Protein AF-A0A953FYJ7-F1 (afdb_monomer_lite)

Structure (mmCIF, N/CA/C/O backbone):
data_AF-A0A953FYJ7-F1
#
_entry.id   AF-A0A953FYJ7-F1
#
loop_
_atom_site.group_PDB
_atom_site.id
_atom_site.type_symbol
_atom_site.label_atom_id
_atom_site.label_alt_id
_atom_site.label_comp_id
_atom_site.label_asym_id
_atom_site.label_entity_id
_atom_site.label_seq_id
_atom_site.pdbx_PDB_ins_code
_atom_site.Cartn_x
_atom_site.Cartn_y
_atom_site.Cartn_z
_atom_site.occupancy
_atom_site.B_iso_or_equiv
_atom_site.auth_seq_id
_atom_site.auth_comp_id
_atom_site.auth_asym_id
_atom_site.auth_atom_id
_atom_site.pdbx_PDB_model_num
ATOM 1 N N . MET A 1 1 ? 50.144 -19.174 -66.977 1.00 32.81 1 MET A N 1
ATOM 2 C CA . MET A 1 1 ? 49.847 -19.878 -65.708 1.00 32.81 1 MET A CA 1
ATOM 3 C C . MET A 1 1 ? 50.050 -18.974 -64.484 1.00 32.81 1 MET A C 1
ATOM 5 O O . MET A 1 1 ? 49.220 -19.002 -63.592 1.00 32.81 1 MET A O 1
ATOM 9 N N . THR A 1 2 ? 51.050 -18.083 -64.478 1.00 30.31 2 THR A N 1
ATOM 10 C CA . THR A 1 2 ? 51.306 -17.076 -63.422 1.00 30.31 2 THR A CA 1
ATOM 11 C C . THR A 1 2 ? 50.213 -16.006 -63.265 1.00 30.31 2 THR A C 1
ATOM 13 O O . THR A 1 2 ? 49.901 -15.639 -62.146 1.00 30.31 2 THR A O 1
ATOM 16 N N . VAL A 1 3 ? 49.565 -15.557 -64.348 1.00 34.28 3 VAL A N 1
ATOM 17 C CA . VAL A 1 3 ? 48.512 -14.510 -64.307 1.00 34.28 3 VAL A CA 1
ATOM 18 C C . VAL A 1 3 ? 47.207 -14.986 -63.645 1.00 34.28 3 VAL A C 1
ATOM 20 O O . VAL A 1 3 ? 46.514 -14.201 -63.007 1.00 34.28 3 VAL A O 1
ATOM 23 N N . ILE A 1 4 ? 46.888 -16.280 -63.750 1.00 32.00 4 ILE A N 1
ATOM 24 C CA . ILE A 1 4 ? 45.675 -16.865 -63.154 1.00 32.00 4 ILE A CA 1
ATOM 25 C C . ILE A 1 4 ? 45.869 -17.056 -61.642 1.00 32.00 4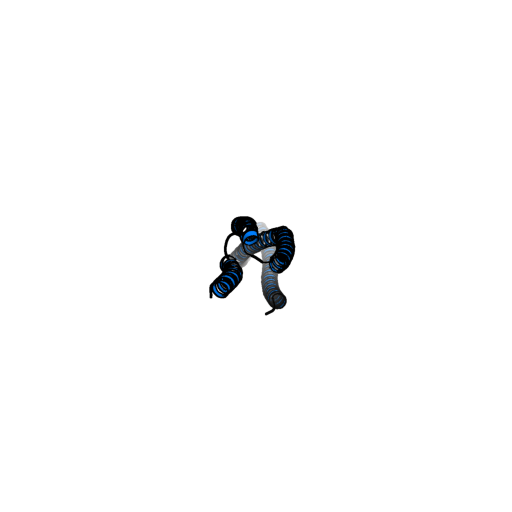 ILE A C 1
ATOM 27 O O . ILE A 1 4 ? 44.957 -16.782 -60.871 1.00 32.00 4 ILE A O 1
ATOM 31 N N . ILE A 1 5 ? 47.078 -17.425 -61.205 1.00 32.00 5 ILE A N 1
ATOM 32 C CA . ILE A 1 5 ? 47.410 -17.597 -59.783 1.00 32.00 5 ILE A CA 1
ATOM 33 C C . ILE A 1 5 ? 47.337 -16.250 -59.039 1.00 32.00 5 ILE A C 1
ATOM 35 O O . ILE A 1 5 ? 46.771 -16.190 -57.952 1.00 32.00 5 ILE A O 1
ATOM 39 N N . THR A 1 6 ? 47.795 -15.143 -59.636 1.00 33.59 6 THR A N 1
ATOM 40 C CA . THR A 1 6 ? 47.718 -13.808 -59.006 1.00 33.59 6 THR A CA 1
ATOM 41 C C . THR A 1 6 ? 46.291 -13.253 -58.939 1.00 33.59 6 THR A C 1
ATOM 43 O O . THR A 1 6 ? 45.936 -12.587 -57.970 1.00 33.59 6 THR A O 1
ATOM 46 N N . PHE A 1 7 ? 45.452 -13.547 -59.939 1.00 35.47 7 PHE A N 1
ATOM 47 C CA . PHE A 1 7 ? 44.049 -13.114 -59.964 1.00 35.47 7 PHE A CA 1
ATOM 48 C C . PHE A 1 7 ? 43.194 -13.892 -58.951 1.00 35.47 7 PHE A C 1
ATOM 50 O O . PHE A 1 7 ? 42.341 -13.316 -58.281 1.00 35.47 7 PHE A O 1
ATOM 57 N N . VAL A 1 8 ? 43.479 -15.187 -58.782 1.00 34.34 8 VAL A N 1
ATOM 58 C CA . VAL A 1 8 ? 42.808 -16.057 -57.806 1.00 34.34 8 VAL A CA 1
ATOM 59 C C . VAL A 1 8 ? 43.236 -15.718 -56.372 1.00 34.34 8 VAL A C 1
ATOM 61 O O . VAL A 1 8 ? 42.379 -15.626 -55.501 1.00 34.34 8 VAL A O 1
ATOM 64 N N . ILE A 1 9 ? 44.516 -15.420 -56.119 1.00 36.50 9 ILE A N 1
ATOM 65 C CA . ILE A 1 9 ? 44.981 -14.983 -54.788 1.00 36.50 9 ILE A CA 1
ATOM 66 C C . ILE A 1 9 ? 44.404 -13.601 -54.420 1.00 36.50 9 ILE A C 1
ATOM 68 O O . ILE A 1 9 ? 43.983 -13.405 -53.284 1.00 36.50 9 ILE A O 1
ATOM 72 N N . GLY A 1 10 ? 44.291 -12.663 -55.370 1.00 34.06 10 GLY A N 1
ATOM 73 C CA . GLY A 1 10 ? 43.701 -11.337 -55.121 1.00 34.06 10 GLY A CA 1
ATOM 74 C C . GLY A 1 10 ? 42.190 -11.352 -54.839 1.00 34.06 10 GLY A C 1
ATOM 75 O O . GLY A 1 10 ? 41.709 -10.595 -53.994 1.00 34.06 10 GLY A O 1
ATOM 76 N N . LEU A 1 11 ? 41.437 -12.242 -55.497 1.00 35.56 11 LEU A N 1
ATOM 77 C CA . LEU A 1 11 ? 39.999 -12.428 -55.250 1.00 35.56 11 LEU A CA 1
ATOM 78 C C . LEU A 1 11 ? 39.713 -13.218 -53.965 1.00 35.56 11 LEU A C 1
ATOM 80 O O . LEU A 1 11 ? 38.759 -12.907 -53.257 1.00 35.56 11 LEU A O 1
ATOM 84 N N . ILE A 1 12 ? 40.548 -14.206 -53.629 1.00 35.78 12 ILE A N 1
ATOM 85 C CA . ILE A 1 12 ? 40.380 -15.003 -52.405 1.00 35.78 12 ILE A CA 1
ATOM 86 C C . ILE A 1 12 ? 40.735 -14.181 -51.159 1.00 35.78 12 ILE A C 1
ATOM 88 O O . ILE A 1 12 ? 40.018 -14.262 -50.167 1.00 35.78 12 ILE A O 1
ATOM 92 N N . VAL A 1 13 ? 41.777 -13.343 -51.204 1.00 39.00 13 VAL A N 1
ATOM 93 C CA . VAL A 1 13 ? 42.165 -12.497 -50.059 1.00 39.00 13 VAL A CA 1
ATOM 94 C C . VAL A 1 13 ? 41.128 -11.399 -49.790 1.00 39.00 13 VAL A C 1
ATOM 96 O O . VAL A 1 13 ? 40.807 -11.138 -48.636 1.00 39.00 13 VAL A O 1
ATOM 99 N N . SER A 1 14 ? 40.530 -10.808 -50.829 1.00 39.81 14 SER A N 1
ATOM 100 C CA . SER A 1 14 ? 39.496 -9.773 -50.665 1.00 39.81 14 SER A CA 1
ATOM 101 C C . SER A 1 14 ? 38.161 -10.336 -50.165 1.00 39.81 14 SER A C 1
ATOM 103 O O . SER A 1 14 ? 37.563 -9.763 -49.259 1.00 39.81 14 SER A O 1
ATOM 105 N N . ALA A 1 15 ? 37.720 -11.491 -50.670 1.00 36.91 15 ALA A N 1
ATOM 106 C CA . ALA A 1 15 ? 36.495 -12.133 -50.191 1.00 36.91 15 ALA A CA 1
ATOM 107 C C . ALA A 1 15 ? 36.645 -12.733 -48.778 1.00 36.91 15 ALA A C 1
ATOM 109 O O . ALA A 1 15 ? 35.713 -12.653 -47.978 1.00 36.91 15 ALA A O 1
ATOM 110 N N . ALA A 1 16 ? 37.815 -13.294 -48.443 1.00 36.97 16 ALA A N 1
ATOM 111 C CA . ALA A 1 16 ? 38.085 -13.852 -47.116 1.00 36.97 16 ALA A CA 1
ATOM 112 C C . ALA A 1 16 ? 38.172 -12.768 -46.031 1.00 36.97 16 ALA A C 1
ATOM 114 O O . ALA A 1 16 ? 37.644 -12.971 -44.942 1.00 36.97 16 ALA A O 1
ATOM 115 N N . LEU A 1 17 ? 38.763 -11.603 -46.323 1.00 42.41 17 LEU A N 1
ATOM 116 C CA . LEU A 1 17 ? 38.829 -10.486 -45.372 1.00 42.41 17 LEU A CA 1
ATOM 117 C C . LEU A 1 17 ? 37.445 -9.883 -45.085 1.00 42.41 17 LEU A C 1
ATOM 119 O O . LEU A 1 17 ? 37.136 -9.590 -43.933 1.00 42.41 17 LEU A O 1
ATOM 123 N N . ILE A 1 18 ? 36.581 -9.783 -46.102 1.00 44.97 18 ILE A N 1
ATOM 124 C CA . ILE A 1 18 ? 35.200 -9.298 -45.943 1.00 44.97 18 ILE A CA 1
ATOM 125 C C . ILE A 1 18 ? 34.358 -10.292 -45.123 1.00 44.97 18 ILE A C 1
ATOM 127 O O . ILE A 1 18 ? 33.610 -9.884 -44.237 1.00 44.97 18 ILE A O 1
ATOM 131 N N . LEU A 1 19 ? 34.509 -11.601 -45.358 1.00 39.78 19 LEU A N 1
ATOM 132 C CA . LEU A 1 19 ? 33.809 -12.638 -44.587 1.00 39.78 19 LEU A CA 1
ATOM 133 C C . LEU A 1 19 ? 34.310 -12.750 -43.140 1.00 39.78 19 LEU A C 1
ATOM 135 O O . LEU A 1 19 ? 33.500 -12.959 -42.240 1.00 39.78 19 LEU A O 1
ATOM 139 N N . ILE A 1 20 ? 35.613 -12.584 -42.894 1.00 43.66 20 ILE A N 1
ATOM 140 C CA . ILE A 1 20 ? 36.183 -12.587 -41.538 1.00 43.66 20 ILE A CA 1
ATOM 141 C C . ILE A 1 20 ? 35.701 -11.360 -40.756 1.00 43.66 20 ILE A C 1
ATOM 143 O O . ILE A 1 20 ? 35.256 -11.521 -39.622 1.00 43.66 20 ILE A O 1
ATOM 147 N N . ALA A 1 21 ? 35.684 -10.172 -41.370 1.00 44.94 21 ALA A N 1
ATOM 148 C CA . ALA A 1 21 ? 35.114 -8.973 -40.754 1.00 44.94 21 ALA A CA 1
ATOM 149 C C . ALA A 1 21 ? 33.634 -9.185 -40.386 1.00 44.94 21 ALA A C 1
ATOM 151 O O . ALA A 1 21 ? 33.233 -8.940 -39.251 1.00 44.94 21 ALA A O 1
ATOM 152 N N . PHE A 1 22 ? 32.840 -9.754 -41.297 1.00 43.47 22 PHE A N 1
ATOM 153 C CA . PHE A 1 22 ? 31.410 -9.983 -41.074 1.00 43.47 22 PHE A CA 1
ATOM 154 C C . PHE A 1 22 ? 31.114 -11.040 -39.989 1.00 43.47 22 PHE A C 1
ATOM 156 O O . PHE A 1 22 ? 30.160 -10.903 -39.221 1.00 43.47 22 PHE A O 1
ATOM 163 N N . VAL A 1 23 ? 31.932 -12.096 -39.888 1.00 44.84 23 VAL A N 1
ATOM 164 C CA . VAL A 1 23 ? 31.782 -13.158 -38.872 1.00 44.84 23 VAL A CA 1
ATOM 165 C C . VAL A 1 23 ? 32.250 -12.698 -37.486 1.00 44.84 23 VAL A C 1
ATOM 167 O O . VAL A 1 23 ? 31.646 -13.087 -36.485 1.00 44.84 23 VAL A O 1
ATOM 170 N N . VAL A 1 24 ? 33.280 -11.850 -37.409 1.00 45.56 24 VAL A N 1
ATOM 171 C CA . VAL A 1 24 ? 33.781 -11.287 -36.143 1.00 45.56 24 VAL A CA 1
ATOM 172 C C . VAL A 1 24 ? 32.799 -10.260 -35.570 1.00 45.56 24 VAL A C 1
ATOM 174 O O . VAL A 1 24 ? 32.465 -10.354 -34.389 1.00 45.56 24 VAL A O 1
ATOM 177 N N . ILE A 1 25 ? 32.221 -9.396 -36.417 1.00 46.31 25 ILE A N 1
ATOM 178 C CA . ILE A 1 25 ? 31.160 -8.443 -36.038 1.00 46.31 25 ILE A CA 1
ATOM 179 C C . ILE A 1 25 ? 29.967 -9.164 -35.391 1.00 46.31 25 ILE A C 1
ATOM 181 O O . ILE A 1 25 ? 29.428 -8.706 -34.389 1.00 46.31 25 ILE A O 1
ATOM 185 N N . LYS A 1 26 ? 29.574 -10.334 -35.911 1.00 40.22 26 LYS A N 1
ATOM 186 C CA . LYS A 1 26 ? 28.409 -11.077 -35.405 1.00 40.22 26 LYS A CA 1
ATOM 187 C C . LYS A 1 26 ? 28.659 -11.806 -34.075 1.00 40.22 26 LYS A C 1
ATOM 189 O O . LYS A 1 26 ? 27.701 -12.118 -33.375 1.00 40.22 26 LYS A O 1
ATOM 194 N N . LYS A 1 27 ? 29.916 -12.120 -33.740 1.00 42.94 27 LYS A N 1
ATOM 195 C CA . LYS A 1 27 ? 30.275 -12.946 -32.570 1.00 42.94 27 LYS A CA 1
ATOM 196 C C . LYS A 1 27 ? 30.613 -12.126 -31.318 1.00 42.94 27 LYS A C 1
ATOM 198 O O . LYS A 1 27 ? 30.571 -12.686 -30.231 1.00 42.94 27 LYS A O 1
ATOM 203 N N . GLN A 1 28 ? 30.944 -10.841 -31.460 1.00 41.38 28 GLN A N 1
ATOM 204 C CA . GLN A 1 28 ? 31.401 -9.997 -30.345 1.00 41.38 28 GLN A CA 1
ATOM 205 C C . GLN A 1 28 ? 30.321 -9.094 -29.735 1.00 41.38 28 GLN A C 1
ATOM 207 O O . GLN A 1 28 ? 30.498 -8.627 -28.630 1.00 41.38 28 GLN A O 1
ATOM 212 N N . LEU A 1 29 ? 29.139 -8.970 -30.343 1.00 43.03 29 LEU A N 1
ATOM 213 C CA . LEU A 1 29 ? 27.992 -8.170 -29.864 1.00 43.03 29 LEU A CA 1
ATOM 214 C C . LEU A 1 29 ? 27.418 -8.519 -28.458 1.00 43.03 29 LEU A C 1
ATOM 216 O O . LEU A 1 29 ? 26.330 -8.057 -28.122 1.00 43.03 29 LEU A O 1
ATOM 220 N N . SER A 1 30 ? 28.102 -9.324 -27.636 1.00 43.62 30 SER A N 1
ATOM 221 C CA . SER A 1 30 ? 27.650 -9.801 -26.321 1.00 43.62 30 SER A CA 1
ATOM 222 C C . SER A 1 30 ? 28.474 -9.333 -25.106 1.00 43.62 30 SER A C 1
ATOM 224 O O . SER A 1 30 ? 28.153 -9.762 -24.000 1.00 43.62 30 SER A O 1
ATOM 226 N N . SER A 1 31 ? 29.498 -8.478 -25.234 1.00 40.59 31 SER A N 1
ATOM 227 C CA . SER A 1 31 ? 30.183 -7.895 -24.062 1.00 40.59 31 SER A CA 1
ATOM 228 C C . SER A 1 31 ? 30.579 -6.424 -24.246 1.00 40.59 31 SER A C 1
ATOM 230 O O . SER A 1 31 ? 30.809 -5.968 -25.351 1.00 40.59 31 SER A O 1
ATOM 232 N N . SER A 1 32 ? 30.571 -5.666 -23.138 1.00 46.28 32 SER A N 1
ATOM 233 C CA . SER A 1 32 ? 30.994 -4.256 -22.966 1.00 46.28 32 SER A CA 1
ATOM 234 C C . SER A 1 32 ? 31.258 -3.440 -24.250 1.00 46.28 32 SER A C 1
ATOM 236 O O . SER A 1 32 ? 32.360 -3.425 -24.804 1.00 46.28 32 SER A O 1
ATOM 238 N N . VAL A 1 33 ? 30.236 -2.686 -24.667 1.00 52.47 33 VAL A N 1
ATOM 239 C CA . VAL A 1 33 ? 30.160 -1.972 -25.955 1.00 52.47 33 VAL A CA 1
ATOM 240 C C . VAL A 1 33 ? 31.267 -0.920 -26.155 1.00 52.47 33 VAL A C 1
ATOM 242 O O . VAL A 1 33 ? 31.654 -0.650 -27.290 1.00 52.47 33 VAL A O 1
ATOM 245 N N . GLY A 1 34 ? 31.823 -0.341 -25.085 1.00 49.03 34 GLY A N 1
ATOM 246 C CA . GLY A 1 34 ? 32.833 0.724 -25.184 1.00 49.03 34 GLY A CA 1
ATOM 247 C C . GLY A 1 34 ? 34.222 0.237 -25.619 1.00 49.03 34 GLY A C 1
ATOM 248 O O . GLY A 1 34 ? 34.807 0.773 -26.561 1.00 49.03 34 GLY A O 1
ATOM 249 N N . ALA A 1 35 ? 34.739 -0.813 -24.973 1.00 52.75 35 ALA A N 1
ATOM 250 C CA . ALA A 1 35 ? 36.094 -1.316 -25.223 1.00 52.75 35 ALA A CA 1
ATOM 251 C C . ALA A 1 35 ? 36.202 -2.077 -26.555 1.00 52.75 35 ALA A C 1
ATOM 253 O O . ALA A 1 35 ? 37.202 -1.978 -27.268 1.00 52.75 35 ALA A O 1
ATOM 254 N N . GLU A 1 36 ? 35.155 -2.814 -26.924 1.00 52.25 36 GLU A N 1
ATOM 255 C CA . GLU A 1 36 ? 35.120 -3.558 -28.184 1.00 52.25 36 GLU A CA 1
ATOM 256 C C . GLU A 1 36 ? 35.015 -2.624 -29.397 1.00 52.25 36 GLU A C 1
ATOM 258 O O . GLU A 1 36 ? 35.624 -2.875 -30.437 1.00 52.25 36 GLU A O 1
ATOM 263 N N . ARG A 1 37 ? 34.335 -1.483 -29.248 1.00 53.78 37 ARG A N 1
ATOM 264 C CA . ARG A 1 37 ? 34.206 -0.460 -30.290 1.00 5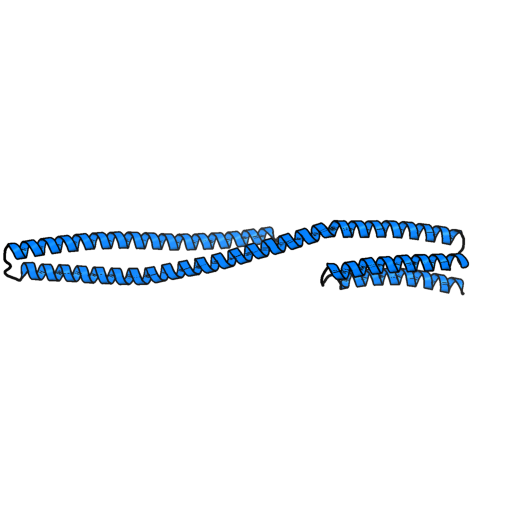3.78 37 ARG A CA 1
ATOM 265 C C . ARG A 1 37 ? 35.511 0.278 -30.576 1.00 53.78 37 ARG A C 1
ATOM 267 O O . ARG A 1 37 ? 35.835 0.478 -31.746 1.00 53.78 37 ARG A O 1
ATOM 274 N N . GLU A 1 38 ? 36.264 0.683 -29.551 1.00 56.22 38 GLU A N 1
ATOM 275 C CA . GLU A 1 38 ? 37.600 1.267 -29.758 1.00 56.22 38 GLU A CA 1
ATOM 276 C C . GLU A 1 38 ? 38.531 0.270 -30.460 1.00 56.22 38 GLU A C 1
ATOM 278 O O . GLU A 1 38 ? 39.275 0.649 -31.370 1.00 56.22 38 GLU A O 1
ATOM 283 N N . GLY A 1 39 ? 38.410 -1.018 -30.120 1.00 59.06 39 GLY A N 1
ATOM 284 C CA . GLY A 1 39 ? 39.071 -2.113 -30.828 1.00 59.06 39 GLY A CA 1
ATOM 285 C C . GLY A 1 39 ? 38.688 -2.185 -32.311 1.00 59.06 39 GLY A C 1
ATOM 286 O O . GLY A 1 39 ? 39.572 -2.246 -33.165 1.00 59.06 39 GLY A O 1
ATOM 287 N N . ILE A 1 40 ? 37.395 -2.109 -32.635 1.00 58.28 40 ILE A N 1
ATOM 288 C CA . ILE A 1 40 ? 36.887 -2.139 -34.019 1.00 58.28 40 ILE A CA 1
ATOM 289 C C . ILE A 1 40 ? 37.345 -0.906 -34.814 1.00 58.28 40 ILE A C 1
ATOM 291 O O . ILE A 1 40 ? 37.825 -1.044 -35.938 1.00 58.28 40 ILE A O 1
ATOM 295 N N . ILE A 1 41 ? 37.265 0.300 -34.242 1.00 59.09 41 ILE A N 1
ATOM 296 C CA . ILE A 1 41 ? 37.727 1.537 -34.900 1.00 59.09 41 ILE A CA 1
ATOM 297 C C . ILE A 1 41 ? 39.241 1.482 -35.160 1.00 59.09 41 ILE A C 1
ATOM 299 O O . ILE A 1 41 ? 39.701 1.885 -36.232 1.00 59.09 41 ILE A O 1
ATOM 303 N N . SER A 1 42 ? 40.013 0.942 -34.213 1.00 65.12 42 SER A N 1
ATOM 304 C CA . SER A 1 42 ? 41.456 0.735 -34.365 1.00 65.12 42 SER A CA 1
ATOM 305 C C . SER A 1 42 ? 41.784 -0.273 -35.476 1.00 65.12 42 SER A C 1
ATOM 307 O O . SER A 1 42 ? 42.620 0.008 -36.337 1.00 65.12 42 SER A O 1
ATOM 309 N N . GLN A 1 43 ? 41.077 -1.407 -35.523 1.00 63.25 43 GLN A N 1
ATOM 310 C CA . GLN A 1 43 ? 41.245 -2.434 -36.561 1.00 63.25 43 GLN A CA 1
ATOM 311 C C . GLN A 1 43 ? 40.867 -1.927 -37.956 1.00 63.25 43 GLN A C 1
ATOM 313 O O . GLN A 1 43 ? 41.551 -2.234 -38.934 1.00 63.25 43 GLN A O 1
ATOM 318 N N . ILE A 1 44 ? 39.823 -1.101 -38.059 1.00 57.59 44 ILE A N 1
ATOM 319 C CA . ILE A 1 44 ? 39.462 -0.416 -39.304 1.00 57.59 44 ILE A CA 1
ATOM 320 C C . ILE A 1 44 ? 40.613 0.490 -39.773 1.00 57.59 44 ILE A C 1
ATOM 322 O O . ILE A 1 44 ? 40.999 0.435 -40.939 1.00 57.59 44 ILE A O 1
ATOM 326 N N . GLY A 1 45 ? 41.211 1.271 -38.866 1.00 64.06 45 GLY A N 1
ATOM 327 C CA . GLY A 1 45 ? 42.363 2.121 -39.187 1.00 64.06 45 GLY A CA 1
ATOM 328 C C . GLY A 1 45 ? 43.593 1.334 -39.657 1.00 64.06 45 GLY A C 1
ATOM 329 O O . GLY A 1 45 ? 44.254 1.735 -40.614 1.00 64.06 45 GLY A O 1
ATOM 330 N N . GLN A 1 46 ? 43.871 0.183 -39.038 1.00 67.62 46 GLN A N 1
ATOM 331 C CA . GLN A 1 46 ? 44.954 -0.714 -39.461 1.00 67.62 46 GLN A CA 1
ATOM 332 C C . GLN A 1 46 ? 44.688 -1.314 -40.849 1.00 67.62 46 GLN A C 1
ATOM 334 O O . GLN A 1 46 ? 45.579 -1.335 -41.699 1.00 67.62 46 GLN A O 1
ATOM 339 N N . THR A 1 47 ? 43.447 -1.725 -41.114 1.00 64.56 47 THR A N 1
ATOM 340 C CA . THR A 1 47 ? 43.034 -2.290 -42.408 1.00 64.56 47 THR A CA 1
ATOM 341 C C . THR A 1 47 ? 43.132 -1.251 -43.534 1.00 64.56 47 THR A C 1
ATOM 343 O O . THR A 1 47 ? 43.587 -1.570 -44.634 1.00 64.56 47 THR A O 1
ATOM 346 N N . ASP A 1 48 ? 42.787 0.013 -43.262 1.00 59.16 48 ASP A N 1
ATOM 347 C CA . ASP A 1 48 ? 42.969 1.135 -44.196 1.00 59.16 48 ASP A CA 1
ATOM 348 C C . ASP A 1 48 ? 44.447 1.356 -44.566 1.00 59.16 48 ASP A C 1
ATOM 350 O O . ASP A 1 48 ? 44.781 1.639 -45.726 1.00 59.16 48 ASP A O 1
ATOM 354 N N . GLU A 1 49 ? 45.348 1.219 -43.591 1.00 66.88 49 GLU A N 1
ATOM 355 C CA . GLU A 1 49 ? 46.789 1.374 -43.789 1.00 66.88 49 GLU A CA 1
ATOM 356 C C . GLU A 1 49 ? 47.383 0.208 -44.597 1.00 66.88 49 GLU A C 1
ATOM 358 O O . GLU A 1 49 ? 48.198 0.413 -45.505 1.00 66.88 49 GLU A O 1
ATOM 363 N N . GLU A 1 50 ? 46.943 -1.019 -44.319 1.00 65.88 50 GLU A N 1
ATOM 364 C CA . GLU A 1 50 ? 47.341 -2.218 -45.061 1.00 65.88 50 GLU A CA 1
ATOM 365 C C . GLU A 1 50 ? 46.837 -2.197 -46.509 1.00 65.88 50 GLU A C 1
ATOM 367 O O . GLU A 1 50 ? 47.608 -2.479 -47.434 1.00 65.88 50 GLU A O 1
ATOM 372 N N . LEU A 1 51 ? 45.592 -1.767 -46.738 1.00 61.16 51 LEU A N 1
ATOM 373 C CA . LEU A 1 51 ? 45.038 -1.559 -48.079 1.00 61.16 51 LEU A CA 1
ATOM 374 C C . LEU A 1 51 ? 45.830 -0.502 -48.859 1.00 61.16 51 LEU A C 1
ATOM 376 O O . LEU A 1 51 ? 46.143 -0.702 -50.037 1.00 61.16 51 LEU A O 1
ATOM 380 N N . ALA A 1 52 ? 46.219 0.602 -48.212 1.00 65.19 52 ALA A N 1
ATOM 381 C CA . ALA A 1 52 ? 47.048 1.632 -48.836 1.00 65.19 52 ALA A CA 1
ATOM 382 C C . ALA A 1 52 ? 48.439 1.099 -49.235 1.00 65.19 52 ALA A C 1
ATOM 384 O O . ALA A 1 52 ? 48.918 1.384 -50.340 1.00 65.19 52 ALA A O 1
ATOM 385 N N . LYS A 1 53 ? 49.069 0.281 -48.379 1.00 68.44 53 LYS A N 1
ATOM 386 C CA . LYS A 1 53 ? 50.362 -0.373 -48.655 1.00 68.44 53 LYS A CA 1
ATOM 387 C C . LYS A 1 53 ? 50.256 -1.398 -49.789 1.00 68.44 53 LYS A C 1
ATOM 389 O O . LYS A 1 53 ? 51.092 -1.390 -50.697 1.00 68.44 53 LYS A O 1
ATOM 394 N N . ALA A 1 54 ? 49.214 -2.230 -49.795 1.00 62.00 54 ALA A N 1
ATOM 395 C CA . ALA A 1 54 ? 48.964 -3.213 -50.849 1.00 62.00 54 ALA A CA 1
ATOM 396 C C . ALA A 1 54 ? 48.730 -2.544 -52.216 1.00 62.00 54 ALA A C 1
ATOM 398 O O . ALA A 1 54 ? 49.290 -2.967 -53.234 1.00 62.00 54 ALA A O 1
ATOM 399 N N . LEU A 1 55 ? 47.980 -1.437 -52.245 1.00 60.34 55 LEU A N 1
ATOM 400 C CA . LEU A 1 55 ? 47.724 -0.684 -53.471 1.00 60.34 55 LEU A CA 1
ATOM 401 C C . LEU A 1 55 ? 48.997 -0.001 -53.992 1.00 60.34 55 LEU A C 1
ATOM 403 O O . LEU A 1 55 ? 49.260 -0.040 -55.198 1.00 60.34 55 LEU A O 1
ATOM 407 N N . ALA A 1 56 ? 49.840 0.533 -53.100 1.00 65.25 56 ALA A N 1
ATOM 408 C CA . ALA A 1 56 ? 51.158 1.064 -53.449 1.00 65.25 56 ALA A CA 1
ATOM 409 C C . ALA A 1 56 ? 52.099 -0.010 -54.032 1.00 65.25 56 ALA A C 1
ATOM 411 O O . ALA A 1 56 ? 52.808 0.266 -55.002 1.00 65.25 56 ALA A O 1
ATOM 412 N N . GLY A 1 57 ? 52.064 -1.239 -53.505 1.00 61.31 57 GLY A N 1
ATOM 413 C CA . GLY A 1 57 ? 52.803 -2.387 -54.044 1.00 61.31 57 GLY A CA 1
ATOM 414 C C . GLY A 1 57 ? 52.297 -2.852 -55.416 1.00 61.31 57 GLY A C 1
ATOM 415 O O . GLY A 1 57 ? 53.098 -3.176 -56.296 1.00 61.31 57 GLY A O 1
ATOM 416 N N . SER A 1 58 ? 50.978 -2.806 -55.646 1.00 56.44 58 SER A N 1
ATOM 417 C CA . SER A 1 58 ? 50.353 -3.228 -56.912 1.00 56.44 58 SER A CA 1
ATOM 418 C C . SER A 1 58 ? 50.693 -2.324 -58.109 1.00 56.44 58 SER A C 1
ATOM 420 O O . SER A 1 58 ? 50.709 -2.794 -59.250 1.00 56.44 58 SER A O 1
ATOM 422 N N . LYS A 1 59 ? 51.056 -1.051 -57.863 1.00 56.47 59 LYS A N 1
ATOM 423 C CA . LYS A 1 59 ? 51.474 -0.084 -58.901 1.00 56.47 59 LYS A CA 1
ATOM 424 C C . LYS A 1 59 ? 52.663 -0.562 -59.743 1.00 56.47 59 LYS A C 1
ATOM 426 O O . LYS A 1 59 ? 52.862 -0.048 -60.839 1.00 56.47 59 LYS A O 1
ATOM 431 N N . ARG A 1 60 ? 53.446 -1.530 -59.251 1.00 59.62 60 ARG A N 1
ATOM 432 C CA . ARG A 1 60 ? 54.607 -2.105 -59.951 1.00 59.62 60 ARG A CA 1
ATOM 433 C C . ARG A 1 60 ? 54.260 -3.269 -60.891 1.00 59.62 60 ARG A C 1
ATOM 435 O O . ARG A 1 60 ? 55.099 -3.625 -61.709 1.00 59.62 60 ARG A O 1
ATOM 442 N N . PHE A 1 61 ? 53.056 -3.846 -60.792 1.00 55.09 61 PHE A N 1
ATOM 443 C CA . PHE A 1 61 ? 52.701 -5.101 -61.477 1.00 55.09 61 PHE A CA 1
ATOM 444 C C . PHE A 1 61 ? 51.342 -5.091 -62.209 1.00 55.09 61 PHE A C 1
ATOM 446 O O . PHE A 1 61 ? 51.065 -6.023 -62.961 1.00 55.09 61 PHE A O 1
ATOM 453 N N . ALA A 1 62 ? 50.495 -4.069 -62.028 1.00 57.69 62 ALA A N 1
ATOM 454 C CA . ALA A 1 62 ? 49.160 -3.981 -62.635 1.00 57.69 62 ALA A CA 1
ATOM 455 C C . ALA A 1 62 ? 49.093 -3.011 -63.835 1.00 57.69 62 ALA A C 1
ATOM 457 O O . ALA A 1 62 ? 49.807 -2.009 -63.890 1.00 57.69 62 ALA A O 1
ATOM 458 N N . SER A 1 63 ? 48.207 -3.285 -64.804 1.00 63.69 63 SER A N 1
ATOM 459 C CA . SER A 1 63 ? 47.995 -2.398 -65.961 1.00 63.69 63 SER A CA 1
ATOM 460 C C . SER A 1 63 ? 47.320 -1.076 -65.553 1.00 63.69 63 SER A C 1
ATOM 462 O O . SER A 1 63 ? 46.534 -1.037 -64.606 1.00 63.69 63 SER A O 1
ATOM 464 N N . LYS A 1 64 ? 47.574 0.020 -66.288 1.00 65.81 64 LYS A N 1
ATOM 465 C CA . LYS A 1 64 ? 47.006 1.362 -66.007 1.00 65.81 64 LYS A CA 1
ATOM 466 C C . LYS A 1 64 ? 45.477 1.360 -65.832 1.00 65.81 64 LYS A C 1
ATOM 468 O O . LYS A 1 64 ? 44.968 2.072 -64.974 1.00 65.81 64 LYS A O 1
ATOM 473 N N . GLY A 1 65 ? 44.756 0.561 -66.623 1.00 68.00 65 GLY A N 1
ATOM 474 C CA . GLY A 1 65 ? 43.297 0.435 -66.525 1.00 68.00 65 GLY A CA 1
ATOM 475 C C . GLY A 1 65 ? 42.846 -0.245 -65.230 1.00 68.00 65 GLY A C 1
ATOM 476 O O . GLY A 1 65 ? 41.973 0.271 -64.543 1.00 68.00 65 GLY A O 1
ATOM 477 N N . GLN A 1 66 ? 43.505 -1.342 -64.845 1.00 65.06 66 GLN A N 1
ATOM 478 C CA . GLN A 1 66 ? 43.230 -2.042 -63.585 1.00 65.06 66 GLN A CA 1
ATOM 479 C C . GLN A 1 66 ? 43.562 -1.172 -62.373 1.00 65.06 66 GLN A C 1
ATOM 481 O O . GLN A 1 66 ? 42.792 -1.149 -61.419 1.00 65.06 66 GLN A O 1
ATOM 486 N N . LEU A 1 67 ? 44.662 -0.411 -62.428 1.00 65.69 67 LEU A N 1
ATOM 487 C CA . LEU A 1 67 ? 45.017 0.544 -61.377 1.00 65.69 67 LEU A CA 1
ATOM 488 C C . LEU A 1 67 ? 43.966 1.646 -61.225 1.00 65.69 67 LEU A C 1
ATOM 490 O O . LEU A 1 67 ? 43.628 1.988 -60.099 1.00 65.69 67 LEU A O 1
ATOM 494 N N . ASN A 1 68 ? 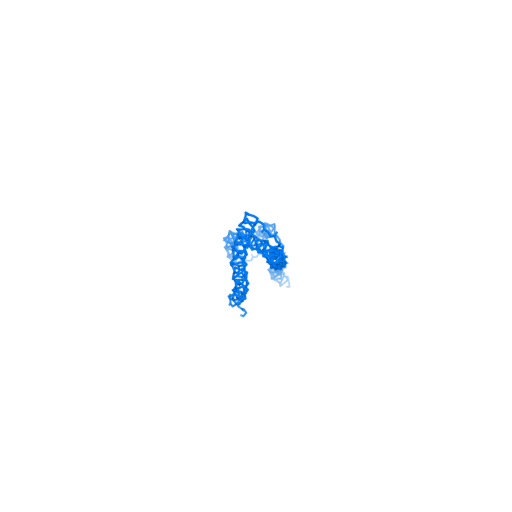43.409 2.165 -62.323 1.00 71.19 68 ASN A N 1
ATOM 495 C CA . ASN A 1 68 ? 42.341 3.164 -62.253 1.00 71.19 68 ASN A CA 1
ATOM 496 C C . ASN A 1 68 ? 41.048 2.590 -61.651 1.00 71.19 68 ASN A C 1
ATOM 498 O O . ASN A 1 68 ? 40.432 3.247 -60.814 1.00 71.19 68 ASN A O 1
ATOM 502 N N . THR A 1 69 ? 40.661 1.362 -62.013 1.00 73.19 69 THR A N 1
ATOM 503 C CA . THR A 1 69 ? 39.492 0.682 -61.425 1.00 73.19 69 THR A CA 1
ATOM 504 C C . THR A 1 69 ? 39.689 0.391 -59.936 1.00 73.19 69 THR A C 1
ATOM 506 O O . THR A 1 69 ? 38.813 0.715 -59.138 1.00 73.19 69 THR A O 1
ATOM 509 N N . LEU A 1 70 ? 40.850 -0.147 -59.548 1.00 68.31 70 LEU A N 1
ATOM 510 C CA . LEU A 1 70 ? 41.209 -0.407 -58.148 1.00 68.31 70 LEU A CA 1
ATOM 511 C C . LEU A 1 70 ? 41.214 0.876 -57.315 1.00 68.31 70 LEU A C 1
ATOM 513 O O . LEU A 1 70 ? 40.723 0.881 -56.192 1.00 68.31 70 LEU A O 1
ATOM 517 N N . ASN A 1 71 ? 41.736 1.974 -57.863 1.00 71.88 71 ASN A N 1
ATOM 518 C CA . ASN A 1 71 ? 41.766 3.251 -57.159 1.00 71.88 71 ASN A CA 1
ATOM 519 C C . ASN A 1 71 ? 40.351 3.830 -56.988 1.00 71.88 71 ASN A C 1
ATOM 521 O O . ASN A 1 71 ? 40.032 4.330 -55.917 1.00 71.88 71 ASN A O 1
ATOM 525 N N . GLY A 1 72 ? 39.482 3.697 -57.997 1.00 74.69 72 GLY A N 1
ATOM 526 C CA . GLY A 1 72 ? 38.073 4.089 -57.891 1.00 74.69 72 GLY A CA 1
ATOM 527 C C . GLY A 1 72 ? 37.300 3.268 -56.854 1.00 74.69 72 GLY A C 1
ATOM 528 O O . GLY A 1 72 ? 36.567 3.835 -56.047 1.00 74.69 72 GLY A O 1
ATOM 529 N N . GLN A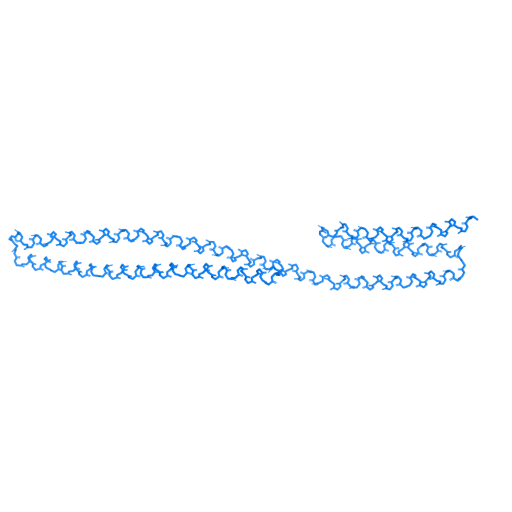 1 73 ? 37.513 1.949 -56.823 1.00 72.25 73 GLN A N 1
ATOM 530 C CA . GLN A 1 73 ? 36.924 1.063 -55.814 1.00 72.25 73 GLN A CA 1
ATOM 531 C C . GLN A 1 73 ? 37.439 1.378 -54.405 1.00 72.25 73 GLN A C 1
ATOM 533 O O . GLN A 1 73 ? 36.642 1.427 -53.476 1.00 72.25 73 GLN A O 1
ATOM 538 N N . LEU A 1 74 ? 38.738 1.657 -54.245 1.00 70.56 74 LEU A N 1
ATOM 539 C CA . LEU A 1 74 ? 39.313 2.074 -52.963 1.00 70.56 74 LEU A CA 1
ATOM 540 C C . LEU A 1 74 ? 38.698 3.394 -52.477 1.00 70.56 74 LEU A C 1
ATOM 542 O O . LEU A 1 74 ? 38.387 3.529 -51.298 1.00 70.56 74 LEU A O 1
ATOM 546 N N . THR A 1 75 ? 38.514 4.373 -53.365 1.00 74.81 75 THR A N 1
ATOM 547 C CA . THR A 1 75 ? 37.884 5.649 -53.003 1.00 74.81 75 THR A CA 1
ATOM 548 C C . THR A 1 75 ? 36.425 5.466 -52.586 1.00 74.81 75 THR A C 1
ATOM 550 O O . THR A 1 75 ? 36.017 6.056 -51.590 1.00 74.81 75 THR A O 1
ATOM 553 N N . ALA A 1 76 ? 35.659 4.632 -53.297 1.00 72.12 76 ALA A N 1
ATOM 554 C CA . ALA A 1 76 ? 34.278 4.321 -52.930 1.00 72.12 76 ALA A CA 1
ATOM 555 C C . ALA A 1 76 ? 34.197 3.607 -51.571 1.00 72.12 76 ALA A C 1
ATOM 557 O O . ALA A 1 76 ? 33.454 4.040 -50.697 1.00 72.12 76 ALA A O 1
ATOM 558 N N . LEU A 1 77 ? 35.040 2.591 -51.355 1.00 68.31 77 LEU A N 1
ATOM 559 C CA . LEU A 1 77 ? 35.081 1.842 -50.099 1.00 68.31 77 LEU A CA 1
ATOM 560 C C . LEU A 1 77 ? 35.445 2.741 -48.908 1.00 68.31 77 LEU A C 1
ATOM 562 O O . LEU A 1 77 ? 34.848 2.625 -47.846 1.00 68.31 77 LEU A O 1
ATOM 566 N N . LYS A 1 78 ? 36.387 3.677 -49.092 1.00 70.31 78 LYS A N 1
ATOM 567 C CA . LYS A 1 78 ? 36.736 4.667 -48.062 1.00 70.31 78 LYS A CA 1
ATOM 568 C C . LYS A 1 78 ? 35.582 5.610 -47.738 1.00 70.31 78 LYS A C 1
ATOM 570 O O . LYS A 1 78 ? 35.403 5.963 -46.580 1.00 70.31 78 LYS A O 1
ATOM 575 N N . ALA A 1 79 ? 34.808 6.019 -48.741 1.00 73.44 79 ALA A N 1
ATOM 576 C CA . ALA A 1 79 ? 33.643 6.868 -48.520 1.00 73.44 79 ALA A CA 1
ATOM 577 C C . ALA A 1 79 ? 32.538 6.127 -47.746 1.00 73.44 79 ALA A C 1
ATOM 579 O O . ALA A 1 79 ? 31.965 6.692 -46.816 1.00 73.44 79 ALA A O 1
ATOM 580 N N . ASP A 1 80 ? 32.282 4.861 -48.084 1.00 68.69 80 ASP A N 1
ATOM 581 C CA . ASP A 1 80 ? 31.311 4.025 -47.369 1.00 68.69 80 ASP A CA 1
ATOM 582 C C . ASP A 1 80 ? 31.757 3.747 -45.925 1.00 68.69 80 ASP A C 1
ATOM 584 O O . ASP A 1 80 ? 30.952 3.848 -45.000 1.00 68.69 80 ASP A O 1
ATOM 588 N N . LEU A 1 81 ? 33.050 3.490 -45.717 1.00 68.69 81 LEU A N 1
ATOM 589 C CA . LEU A 1 81 ? 33.645 3.269 -44.400 1.00 68.69 81 LEU A CA 1
ATOM 590 C C . LEU A 1 81 ? 33.549 4.508 -43.497 1.00 68.69 81 LEU A C 1
ATOM 592 O O . LEU A 1 81 ? 33.192 4.396 -42.326 1.00 68.69 81 LEU A O 1
ATOM 596 N N . GLU A 1 82 ? 33.841 5.700 -44.022 1.00 72.62 82 GLU A N 1
ATOM 597 C CA . GLU A 1 82 ? 33.677 6.942 -43.256 1.00 72.62 82 GLU A CA 1
ATOM 598 C C . GLU A 1 82 ? 32.204 7.210 -42.924 1.00 72.62 82 GLU A C 1
ATOM 600 O O . GLU A 1 82 ? 31.884 7.558 -41.788 1.00 72.62 82 GLU A O 1
ATOM 605 N N . LYS A 1 83 ? 31.287 6.943 -43.860 1.00 75.50 83 LYS A N 1
ATOM 606 C CA . LYS A 1 83 ? 29.844 7.043 -43.610 1.00 75.50 83 LYS A CA 1
ATOM 607 C C . LYS A 1 83 ? 29.378 6.082 -42.510 1.00 75.50 83 LYS A C 1
ATOM 609 O O . LYS A 1 83 ? 28.540 6.449 -41.685 1.00 75.50 83 LYS A O 1
ATOM 614 N N . GLU A 1 84 ? 29.908 4.863 -42.475 1.00 68.94 84 GLU A N 1
ATOM 615 C CA . GLU A 1 84 ? 29.591 3.879 -41.438 1.00 68.94 84 GLU A CA 1
ATOM 616 C C . GLU A 1 84 ? 30.180 4.284 -40.076 1.00 68.94 84 GLU A C 1
ATOM 618 O O . GLU A 1 84 ? 29.473 4.222 -39.069 1.00 68.94 84 GLU A O 1
ATOM 623 N N . LYS A 1 85 ? 31.413 4.816 -40.035 1.00 70.50 85 LYS A N 1
ATOM 624 C CA . LYS A 1 85 ? 32.006 5.406 -38.817 1.00 70.50 85 LYS A CA 1
ATOM 625 C C . LYS A 1 85 ? 31.169 6.564 -38.275 1.00 70.50 85 LYS A C 1
ATOM 627 O O . LYS A 1 85 ? 30.950 6.645 -37.066 1.00 70.50 85 LYS A O 1
ATOM 632 N N . GLU A 1 86 ? 30.701 7.460 -39.140 1.00 74.56 86 GLU A N 1
ATOM 633 C CA . GLU A 1 86 ? 29.821 8.569 -38.755 1.00 74.56 86 GLU A CA 1
ATOM 634 C C . GLU A 1 86 ? 28.465 8.069 -38.246 1.00 74.56 86 GLU A C 1
ATOM 636 O O . GLU A 1 86 ? 27.989 8.533 -37.209 1.00 74.56 86 GLU A O 1
ATOM 641 N N . GLY A 1 87 ? 27.874 7.070 -38.909 1.00 73.19 87 GLY A N 1
ATOM 642 C CA . GLY A 1 87 ? 26.646 6.419 -38.451 1.00 73.19 87 GLY A CA 1
ATOM 643 C C . GLY A 1 87 ? 26.801 5.776 -37.070 1.00 73.19 87 GLY A C 1
ATOM 644 O O . GLY A 1 87 ? 25.942 5.940 -36.205 1.00 73.19 87 GLY A O 1
ATOM 645 N N . LEU A 1 88 ? 27.931 5.114 -36.827 1.00 71.06 88 LEU A N 1
ATOM 646 C CA . LEU A 1 88 ? 28.244 4.463 -35.557 1.00 71.06 88 LEU A CA 1
ATOM 647 C C . LEU A 1 88 ? 28.507 5.490 -34.440 1.00 71.06 88 LEU A C 1
ATOM 649 O O . LEU A 1 88 ? 28.084 5.287 -33.304 1.00 71.06 88 LEU A O 1
ATOM 653 N N . LYS A 1 89 ? 29.123 6.637 -34.755 1.00 74.94 89 LYS A N 1
ATOM 654 C CA . LYS A 1 89 ? 29.216 7.789 -33.837 1.00 74.94 89 LYS A CA 1
ATOM 655 C C . LYS A 1 89 ? 27.854 8.412 -33.527 1.00 74.94 89 LYS A C 1
ATOM 657 O O . LYS A 1 89 ? 27.627 8.830 -32.401 1.00 74.94 89 LYS A O 1
ATOM 662 N N . ALA A 1 90 ? 26.937 8.466 -34.491 1.00 76.50 90 ALA A N 1
ATOM 663 C CA . ALA A 1 90 ? 25.604 9.032 -34.281 1.00 76.50 90 ALA A CA 1
ATOM 664 C C . ALA A 1 90 ? 24.669 8.120 -33.460 1.00 76.50 90 ALA A C 1
ATOM 666 O O . ALA A 1 90 ? 23.710 8.604 -32.853 1.00 76.50 90 ALA A O 1
ATOM 667 N N . LEU A 1 91 ? 24.922 6.808 -33.449 1.00 73.75 91 LEU A N 1
ATOM 668 C CA . LEU A 1 91 ? 24.167 5.833 -32.656 1.00 73.75 91 LEU A CA 1
ATOM 669 C C . LEU A 1 91 ? 24.619 5.765 -31.192 1.00 73.75 91 LEU A C 1
ATOM 671 O O . LEU A 1 91 ? 23.798 5.460 -30.334 1.00 73.75 91 LEU A O 1
ATOM 675 N N . GLU A 1 92 ? 25.874 6.100 -30.901 1.00 69.12 92 GLU A N 1
ATOM 676 C CA . GLU A 1 92 ? 26.453 6.112 -29.550 1.00 69.12 92 GLU A CA 1
ATOM 677 C C . GLU A 1 92 ? 25.643 6.935 -28.530 1.00 69.12 92 GLU A C 1
ATOM 679 O O . GLU A 1 92 ? 25.152 6.342 -27.572 1.00 69.12 92 GLU A O 1
ATOM 684 N N . PRO A 1 93 ? 25.343 8.232 -28.753 1.00 78.81 93 PRO A N 1
ATOM 685 C CA . PRO A 1 93 ? 24.562 9.001 -27.784 1.00 78.81 93 PRO A CA 1
ATOM 686 C C . PRO A 1 93 ? 23.131 8.470 -27.623 1.00 78.81 93 PRO A C 1
ATOM 688 O O . PRO A 1 93 ? 22.507 8.676 -26.586 1.00 78.81 93 PRO A O 1
ATOM 691 N N . LYS A 1 94 ? 22.585 7.786 -28.640 1.00 78.81 94 LYS A N 1
ATOM 692 C CA . LYS A 1 94 ? 21.257 7.163 -28.546 1.00 78.81 94 LYS A CA 1
ATOM 693 C C . LYS A 1 94 ? 21.292 5.901 -27.694 1.00 78.81 94 LYS A C 1
ATOM 695 O O . LYS A 1 94 ? 20.332 5.652 -26.971 1.00 78.81 94 LYS A O 1
ATOM 700 N N . LEU A 1 95 ? 22.365 5.118 -27.793 1.00 73.06 95 LEU A N 1
ATOM 701 C CA . LEU A 1 95 ? 22.560 3.930 -26.974 1.00 73.06 95 LEU A CA 1
ATOM 702 C C . LEU A 1 95 ? 22.804 4.315 -25.514 1.00 73.06 95 LEU A C 1
ATOM 704 O O . LEU A 1 95 ? 22.126 3.774 -24.648 1.00 73.06 95 LEU A O 1
ATOM 708 N N . ASP A 1 96 ? 23.669 5.298 -25.260 1.00 75.50 96 ASP A N 1
ATOM 709 C CA . ASP A 1 96 ? 23.934 5.804 -23.908 1.00 75.50 96 ASP A CA 1
ATOM 710 C C . ASP A 1 96 ? 22.653 6.345 -23.263 1.00 75.50 96 ASP A C 1
ATOM 712 O O . ASP A 1 96 ? 22.327 6.024 -22.121 1.00 75.50 96 ASP A O 1
ATOM 716 N N . GLN A 1 97 ? 21.862 7.118 -24.018 1.00 77.25 97 GLN A N 1
ATOM 717 C CA . GLN A 1 97 ? 20.575 7.610 -23.532 1.00 77.25 97 GLN A CA 1
ATOM 718 C C . GLN A 1 97 ? 19.586 6.468 -23.266 1.00 77.25 97 GLN A C 1
ATOM 720 O O . GLN A 1 97 ? 18.841 6.520 -22.290 1.00 77.25 97 GLN A O 1
ATOM 725 N N . ALA A 1 98 ? 19.552 5.442 -24.120 1.00 70.50 98 ALA A N 1
ATOM 726 C CA . ALA A 1 98 ? 18.689 4.285 -23.915 1.00 70.50 98 ALA A CA 1
ATOM 727 C C . ALA A 1 98 ? 19.098 3.484 -22.670 1.00 70.50 98 ALA A C 1
ATOM 729 O O . ALA A 1 98 ? 18.221 3.107 -21.900 1.00 70.50 98 ALA A O 1
ATOM 730 N N . GLN A 1 99 ? 20.399 3.275 -22.445 1.00 73.31 99 GLN A N 1
ATOM 731 C CA . GLN A 1 99 ? 20.927 2.607 -21.252 1.00 73.31 99 GLN A CA 1
ATOM 732 C C . GLN A 1 99 ? 20.575 3.381 -19.987 1.00 73.31 99 GLN A C 1
ATOM 734 O O . GLN A 1 99 ? 19.968 2.818 -19.082 1.00 73.31 99 GLN A O 1
ATOM 739 N N . LYS A 1 100 ? 20.831 4.693 -19.972 1.00 79.19 100 LYS A N 1
ATOM 740 C CA . LYS A 1 100 ? 20.471 5.549 -18.840 1.00 79.19 100 LYS A CA 1
ATOM 741 C C . LYS A 1 100 ? 18.970 5.508 -18.541 1.00 79.19 100 LYS A C 1
ATOM 743 O O . LYS A 1 100 ? 18.569 5.396 -17.389 1.00 79.19 100 LYS A O 1
ATOM 748 N N . ASN A 1 101 ? 18.129 5.545 -19.575 1.00 75.06 101 ASN A N 1
ATOM 749 C CA . ASN A 1 101 ? 16.680 5.442 -19.403 1.00 75.06 101 ASN A CA 1
ATOM 750 C C . ASN A 1 101 ? 16.248 4.081 -18.830 1.00 75.06 101 ASN A C 1
ATOM 752 O O . ASN A 1 101 ? 15.231 4.012 -18.143 1.00 75.06 101 ASN A O 1
ATOM 756 N N . VAL A 1 102 ? 16.957 2.995 -19.156 1.00 76.19 102 VAL A N 1
ATOM 757 C CA . VAL A 1 102 ? 16.693 1.665 -18.587 1.00 76.19 102 VAL A CA 1
ATOM 758 C C . VAL A 1 102 ? 17.107 1.634 -17.121 1.00 76.19 102 VAL A C 1
ATOM 760 O O . VAL A 1 102 ? 16.281 1.271 -16.294 1.00 76.19 102 VAL A O 1
ATOM 763 N N . GLU A 1 103 ? 18.311 2.102 -16.791 1.00 78.12 103 GLU A N 1
ATOM 764 C CA . GLU A 1 103 ? 18.795 2.189 -15.406 1.00 78.12 103 GLU A CA 1
ATOM 765 C C . GLU A 1 103 ? 17.854 3.023 -14.521 1.00 78.12 103 GLU A C 1
ATOM 767 O O . GLU A 1 103 ? 17.503 2.609 -13.418 1.00 78.12 103 GLU A O 1
ATOM 772 N N . GLU A 1 104 ? 17.378 4.171 -15.019 1.00 79.38 104 GLU A N 1
ATOM 773 C CA . GLU A 1 104 ? 16.399 5.006 -14.312 1.00 79.38 104 GLU A CA 1
ATOM 774 C C . GLU A 1 104 ? 15.078 4.254 -14.081 1.00 79.38 104 GLU A C 1
ATOM 776 O O . GLU A 1 104 ? 14.544 4.262 -12.972 1.00 79.38 104 GLU A O 1
ATOM 781 N N . LYS A 1 105 ? 14.552 3.567 -15.103 1.00 76.50 105 LYS A N 1
ATOM 782 C CA . LYS A 1 105 ? 13.309 2.787 -14.985 1.00 76.50 105 LYS A CA 1
ATOM 783 C C . LYS A 1 105 ? 13.442 1.604 -14.030 1.00 76.50 105 LYS A C 1
ATOM 785 O O . LYS A 1 105 ? 12.515 1.360 -13.262 1.00 76.50 105 LYS A O 1
ATOM 790 N N . GLU A 1 106 ? 14.563 0.891 -14.068 1.00 73.06 106 GLU A N 1
ATOM 791 C CA . GLU A 1 106 ? 14.861 -0.199 -13.137 1.00 73.06 106 GLU A CA 1
ATOM 792 C C . GLU A 1 106 ? 14.953 0.323 -11.698 1.00 73.06 106 GLU A C 1
ATOM 794 O O . GLU A 1 106 ? 14.375 -0.279 -10.792 1.00 73.06 106 GLU A O 1
ATOM 799 N N . GLY A 1 107 ? 15.586 1.485 -11.497 1.00 82.94 107 GLY A N 1
ATOM 800 C CA . GLY A 1 107 ? 15.621 2.176 -10.207 1.00 82.94 107 GLY A CA 1
ATOM 801 C C . GLY A 1 107 ? 14.221 2.483 -9.674 1.00 82.94 107 GLY A C 1
ATOM 802 O O . GLY A 1 107 ? 13.871 2.048 -8.576 1.00 82.94 107 GLY A O 1
ATOM 803 N N . TYR A 1 108 ? 13.380 3.139 -10.481 1.00 77.69 108 TYR A N 1
ATOM 804 C CA . TYR A 1 108 ? 11.990 3.425 -10.108 1.00 77.69 108 TYR A CA 1
ATOM 805 C C . TYR A 1 108 ? 11.183 2.159 -9.804 1.00 77.69 108 TYR A C 1
ATOM 807 O O . TYR A 1 108 ? 10.381 2.139 -8.870 1.00 77.69 108 TYR A O 1
ATOM 815 N N . GLN A 1 109 ? 11.383 1.087 -10.573 1.00 77.25 109 GLN A N 1
ATOM 816 C CA . GLN A 1 109 ? 10.682 -0.174 -10.350 1.00 77.25 109 GLN A CA 1
ATOM 817 C C . GLN A 1 109 ? 11.093 -0.825 -9.025 1.00 77.25 109 GLN A C 1
ATOM 819 O O . GLN A 1 109 ? 10.242 -1.357 -8.309 1.00 77.25 109 GLN A O 1
ATOM 824 N N . GLN A 1 110 ? 12.378 -0.769 -8.677 1.00 77.62 110 GLN A N 1
ATOM 825 C CA . GLN A 1 110 ? 12.885 -1.318 -7.425 1.00 77.62 110 GLN A CA 1
ATOM 826 C C . GLN A 1 110 ? 12.387 -0.519 -6.209 1.00 77.62 110 GLN A C 1
ATOM 828 O O . GLN A 1 110 ? 11.996 -1.117 -5.202 1.00 77.62 110 GLN A O 1
ATOM 833 N N . GLU A 1 111 ? 12.353 0.813 -6.307 1.00 84.38 111 GLU A N 1
ATOM 834 C CA . GLU A 1 111 ? 11.764 1.691 -5.285 1.00 84.38 111 GLU A CA 1
ATOM 835 C C . GLU A 1 111 ? 10.283 1.372 -5.067 1.00 84.38 111 GLU A C 1
ATOM 837 O O . GLU A 1 111 ? 9.853 1.161 -3.934 1.00 84.38 111 GLU A O 1
ATOM 842 N N . LEU A 1 112 ? 9.514 1.255 -6.154 1.00 80.25 112 LEU A N 1
ATOM 843 C CA . LEU A 1 112 ? 8.087 0.943 -6.093 1.00 80.25 112 LEU A CA 1
ATOM 844 C C . LEU A 1 112 ? 7.828 -0.439 -5.483 1.00 80.25 112 LEU A C 1
ATOM 846 O O . LEU A 1 112 ? 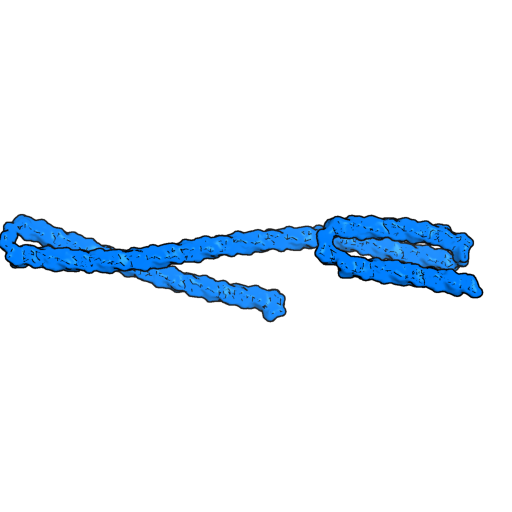6.910 -0.597 -4.681 1.00 80.25 112 LEU A O 1
ATOM 850 N N . LYS A 1 113 ? 8.662 -1.430 -5.815 1.00 80.31 113 LYS A N 1
ATOM 851 C CA . LYS A 1 113 ? 8.587 -2.765 -5.213 1.00 80.31 113 LYS A CA 1
ATOM 852 C C . LYS A 1 113 ? 8.829 -2.716 -3.704 1.00 80.31 113 LYS A C 1
ATOM 854 O O . LYS A 1 113 ? 8.075 -3.317 -2.950 1.00 80.31 113 LYS A O 1
ATOM 859 N N . THR A 1 114 ? 9.847 -1.975 -3.276 1.00 86.00 114 THR A N 1
ATOM 860 C CA . THR A 1 114 ? 10.198 -1.843 -1.855 1.00 86.00 114 THR A CA 1
ATOM 861 C C . THR A 1 114 ? 9.082 -1.142 -1.081 1.00 86.00 114 THR A C 1
ATOM 863 O O . THR A 1 114 ? 8.644 -1.637 -0.048 1.00 86.00 114 THR A O 1
ATOM 866 N N . ALA A 1 115 ? 8.559 -0.034 -1.615 1.00 82.31 115 ALA A N 1
ATOM 867 C CA . ALA A 1 115 ? 7.444 0.691 -1.011 1.00 82.31 115 ALA A CA 1
ATOM 868 C C . ALA A 1 115 ? 6.192 -0.193 -0.872 1.00 82.31 115 ALA A C 1
ATOM 870 O O . ALA A 1 115 ? 5.539 -0.186 0.169 1.00 82.31 115 ALA A O 1
ATOM 871 N N . LYS A 1 116 ? 5.896 -1.009 -1.893 1.00 83.62 116 LYS A N 1
ATOM 872 C CA . LYS A 1 116 ? 4.792 -1.972 -1.847 1.00 83.62 116 LYS A CA 1
ATOM 873 C C . LYS A 1 116 ? 4.985 -3.019 -0.747 1.00 83.62 116 LYS A C 1
ATOM 875 O O . LYS A 1 116 ? 4.055 -3.265 0.013 1.00 83.62 116 LYS A O 1
ATOM 880 N N . GLU A 1 117 ? 6.172 -3.615 -0.644 1.00 84.12 117 GLU A N 1
ATOM 881 C CA . GLU A 1 117 ? 6.477 -4.608 0.398 1.00 84.12 117 GLU A CA 1
ATOM 882 C C . GLU A 1 117 ? 6.333 -4.013 1.813 1.00 84.12 117 GLU A C 1
ATOM 884 O O . GLU A 1 117 ? 5.782 -4.659 2.706 1.00 84.12 117 GLU A O 1
ATOM 889 N N . GLU A 1 118 ? 6.768 -2.765 2.021 1.00 87.12 118 GLU A N 1
ATOM 890 C CA . GLU A 1 118 ? 6.576 -2.056 3.293 1.00 87.12 118 GLU A CA 1
ATOM 891 C C . GLU A 1 118 ? 5.098 -1.810 3.614 1.00 87.12 118 GLU A C 1
ATOM 893 O O . GLU A 1 118 ? 4.672 -1.978 4.760 1.00 87.12 118 GLU A O 1
ATOM 898 N N . ASP A 1 119 ? 4.306 -1.400 2.626 1.00 85.75 119 ASP A N 1
ATOM 899 C CA . ASP A 1 119 ? 2.887 -1.114 2.826 1.00 85.75 119 ASP A CA 1
ATOM 900 C C . ASP A 1 119 ? 2.065 -2.392 3.053 1.00 85.75 119 ASP A C 1
ATOM 902 O O . ASP A 1 119 ? 1.174 -2.400 3.906 1.00 85.75 119 ASP A O 1
ATOM 906 N N . GLU A 1 120 ? 2.400 -3.501 2.385 1.00 86.69 120 GLU A N 1
ATOM 907 C CA . GLU A 1 120 ? 1.828 -4.825 2.671 1.00 86.69 120 GLU A CA 1
ATOM 908 C C . GLU A 1 120 ? 2.117 -5.269 4.110 1.00 86.69 120 GLU A C 1
ATOM 910 O O . GLU A 1 120 ? 1.238 -5.808 4.791 1.00 86.69 120 GLU A O 1
ATOM 915 N N . LEU A 1 121 ? 3.329 -5.001 4.604 1.00 90.19 121 LEU A N 1
ATOM 916 C CA . LEU A 1 121 ? 3.714 -5.320 5.974 1.00 90.19 121 LEU A CA 1
ATOM 917 C C . LEU A 1 121 ? 2.925 -4.483 6.990 1.00 90.19 121 LEU A C 1
ATOM 919 O O . LEU A 1 121 ? 2.343 -5.051 7.914 1.00 90.19 121 LEU A O 1
ATOM 923 N N . LYS A 1 122 ? 2.808 -3.165 6.780 1.00 88.81 122 LYS A N 1
ATOM 924 C CA . LYS A 1 122 ? 1.978 -2.287 7.630 1.00 88.81 122 LYS A CA 1
ATOM 925 C C . LYS A 1 122 ? 0.512 -2.718 7.633 1.00 88.81 122 LYS A C 1
ATOM 927 O O . LYS A 1 122 ? -0.130 -2.716 8.680 1.00 88.81 122 LYS A O 1
ATOM 932 N N . LEU A 1 123 ? -0.035 -3.096 6.476 1.00 86.31 123 LEU A N 1
ATOM 933 C CA . LEU A 1 123 ? -1.410 -3.589 6.373 1.00 86.31 123 LEU A CA 1
ATOM 934 C C . LEU A 1 123 ? -1.615 -4.865 7.189 1.00 86.31 123 LEU A C 1
ATOM 936 O O . LEU A 1 123 ? -2.634 -5.007 7.867 1.00 86.31 123 LEU A O 1
ATOM 940 N N . LYS A 1 124 ? -0.642 -5.777 7.153 1.00 88.25 124 LYS A N 1
ATOM 941 C CA . LYS A 1 124 ? -0.678 -6.998 7.954 1.00 88.25 124 LYS A CA 1
ATOM 942 C C . LYS A 1 124 ? -0.641 -6.689 9.452 1.00 88.25 124 LYS A C 1
ATOM 944 O O . LYS A 1 124 ? -1.470 -7.215 10.187 1.00 88.25 124 LYS A O 1
ATOM 949 N N . GLU A 1 125 ? 0.253 -5.803 9.886 1.00 88.69 125 GLU A N 1
ATOM 950 C CA . GLU A 1 125 ? 0.341 -5.366 11.286 1.00 88.69 125 GLU A CA 1
ATOM 951 C C . GLU A 1 125 ? -0.968 -4.728 11.769 1.00 88.69 125 GLU A C 1
ATOM 953 O O . GLU A 1 125 ? -1.454 -5.057 12.849 1.00 88.69 125 GLU A O 1
ATOM 958 N N . ILE A 1 126 ? -1.582 -3.862 10.955 1.00 86.50 126 ILE A N 1
ATOM 959 C CA . ILE A 1 126 ? -2.880 -3.245 11.270 1.00 86.50 126 ILE A CA 1
ATOM 960 C C . ILE A 1 126 ? -3.975 -4.311 11.391 1.00 86.50 126 ILE A C 1
ATOM 962 O O . ILE A 1 126 ? -4.792 -4.240 12.308 1.00 86.50 126 ILE A O 1
ATOM 966 N N . SER A 1 127 ? -3.993 -5.307 10.502 1.00 84.44 127 SER A N 1
ATOM 967 C CA . SER A 1 127 ? -4.983 -6.387 10.541 1.00 84.44 127 SER A CA 1
ATOM 968 C C . SER A 1 127 ? -4.824 -7.287 11.770 1.00 84.44 127 SER A C 1
ATOM 970 O O . SER A 1 127 ? -5.827 -7.709 12.346 1.00 84.44 127 SER A O 1
ATOM 972 N N . GLU A 1 128 ? -3.591 -7.597 12.170 1.00 88.56 128 GLU A N 1
ATOM 973 C CA . GLU A 1 128 ? -3.309 -8.377 13.382 1.00 88.56 128 GLU A CA 1
ATOM 974 C C . GLU A 1 128 ? -3.697 -7.582 14.635 1.00 88.56 128 GLU A C 1
ATOM 976 O O . GLU A 1 128 ? -4.441 -8.084 15.481 1.00 88.56 128 GLU A O 1
ATOM 981 N N . ALA A 1 129 ? -3.302 -6.307 14.703 1.00 86.88 129 ALA A N 1
ATOM 982 C CA . ALA A 1 129 ? -3.684 -5.407 15.786 1.00 86.88 129 ALA A CA 1
ATOM 983 C C . ALA A 1 129 ? -5.209 -5.241 15.897 1.00 86.88 129 ALA A C 1
ATOM 985 O O . ALA A 1 129 ? -5.738 -5.195 17.009 1.00 86.88 129 ALA A O 1
ATOM 986 N N . TYR A 1 130 ? -5.928 -5.196 14.767 1.00 85.81 130 TYR A N 1
ATOM 987 C CA . TYR A 1 130 ? -7.391 -5.184 14.753 1.00 85.81 130 TYR A CA 1
ATOM 988 C C . TYR A 1 130 ? -7.973 -6.450 15.385 1.00 85.81 130 TYR A C 1
ATOM 990 O O . TYR A 1 130 ? -8.863 -6.352 16.230 1.00 85.81 130 TYR A O 1
ATOM 998 N N . GLY A 1 131 ? -7.465 -7.630 15.016 1.00 85.00 131 GLY A N 1
ATOM 999 C CA . GLY A 1 131 ? -7.929 -8.900 15.578 1.00 85.00 131 GLY A CA 1
ATOM 1000 C C . GLY A 1 131 ? -7.751 -8.958 17.097 1.00 85.00 131 GLY A C 1
ATOM 1001 O O . GLY A 1 131 ? -8.691 -9.291 17.827 1.00 85.00 131 GLY A O 1
ATOM 1002 N N . ASP A 1 132 ? -6.578 -8.549 17.578 1.00 88.12 132 ASP A N 1
ATOM 1003 C CA . ASP A 1 132 ? -6.281 -8.485 19.008 1.00 88.12 132 ASP A CA 1
ATOM 1004 C C . ASP A 1 132 ? -7.197 -7.489 19.725 1.00 88.12 132 ASP A C 1
ATOM 1006 O O . ASP A 1 132 ? -7.825 -7.834 20.730 1.00 88.12 132 ASP A O 1
ATOM 1010 N N . MET A 1 133 ? -7.329 -6.272 19.193 1.00 86.44 133 MET A N 1
ATOM 1011 C CA . MET A 1 133 ? -8.142 -5.219 19.800 1.00 86.44 133 MET A CA 1
ATOM 1012 C C . MET A 1 133 ? -9.636 -5.564 19.797 1.00 86.44 133 MET A C 1
ATOM 1014 O O . MET A 1 133 ? -10.318 -5.329 20.793 1.00 86.44 133 MET A O 1
ATOM 1018 N N . SER A 1 134 ? -10.141 -6.185 18.730 1.00 85.94 134 SER A N 1
ATOM 1019 C CA . SER A 1 134 ? -11.513 -6.697 18.659 1.00 85.94 134 SER A CA 1
ATOM 1020 C C . SER A 1 134 ? -11.771 -7.725 19.768 1.00 85.94 134 SER A C 1
ATOM 1022 O O . SER A 1 134 ? -12.733 -7.597 20.530 1.00 85.94 134 SER A O 1
ATOM 1024 N N . SER A 1 135 ? -10.855 -8.683 19.961 1.00 86.94 135 SER A N 1
ATOM 1025 C CA . SER A 1 135 ? -10.985 -9.694 21.019 1.00 86.94 135 SER A CA 1
ATOM 1026 C C . SER A 1 135 ? -10.978 -9.090 22.431 1.00 86.94 135 SER A C 1
ATOM 1028 O O . SER A 1 135 ? -11.783 -9.477 23.284 1.00 86.94 135 SER A O 1
ATOM 1030 N N . GLN A 1 136 ? -10.110 -8.101 22.672 1.00 89.44 136 GLN A N 1
ATOM 1031 C CA . GLN A 1 136 ? -10.014 -7.403 23.954 1.00 89.44 136 GLN A CA 1
ATOM 1032 C C . GLN A 1 136 ? -11.273 -6.587 24.238 1.00 89.44 136 GLN A C 1
ATOM 1034 O O . GLN A 1 136 ? -11.783 -6.607 25.358 1.00 89.44 136 GLN A O 1
ATOM 1039 N N . SER A 1 137 ? -11.812 -5.912 23.227 1.00 85.81 137 SER A N 1
ATOM 1040 C CA . SER A 1 137 ? -13.019 -5.104 23.363 1.00 85.81 137 SER A CA 1
ATOM 1041 C C . SER A 1 137 ? -14.259 -5.950 23.664 1.00 85.81 137 SER A C 1
ATOM 1043 O O . SER A 1 137 ? -15.035 -5.589 24.548 1.00 85.81 137 SER A O 1
ATOM 1045 N N . VAL A 1 138 ? -14.401 -7.125 23.037 1.00 88.00 138 VAL A N 1
ATOM 1046 C CA . VAL A 1 138 ? -15.462 -8.092 23.386 1.00 88.00 138 VAL A CA 1
ATOM 1047 C C . VAL A 1 138 ? -15.327 -8.557 24.840 1.00 88.00 138 VAL A C 1
ATOM 1049 O O . VAL A 1 138 ? -16.321 -8.655 25.564 1.00 88.00 138 VAL A O 1
ATOM 1052 N N . ALA A 1 139 ? -14.103 -8.819 25.306 1.00 90.56 139 ALA A N 1
ATOM 1053 C CA . ALA A 1 139 ? -13.869 -9.194 26.698 1.00 90.56 139 ALA A CA 1
ATOM 1054 C C . ALA A 1 139 ? -14.235 -8.058 27.673 1.00 90.56 139 ALA A C 1
ATOM 1056 O O . ALA A 1 139 ? -14.857 -8.311 28.709 1.00 90.56 139 ALA A O 1
ATOM 1057 N N . LEU A 1 140 ? -13.901 -6.808 27.337 1.00 89.94 140 LEU A N 1
ATOM 1058 C CA . LEU A 1 140 ? -14.260 -5.630 28.131 1.00 89.94 140 LEU A CA 1
ATOM 1059 C C . LEU A 1 140 ? -15.778 -5.417 28.193 1.00 89.94 140 LEU A C 1
ATOM 1061 O O . LEU A 1 140 ? -16.301 -5.151 29.275 1.00 89.94 140 LEU A O 1
ATOM 1065 N N . GLU A 1 141 ? -16.506 -5.604 27.090 1.00 88.12 141 GLU A N 1
ATOM 1066 C CA . GLU A 1 141 ? -17.974 -5.563 27.097 1.00 88.12 141 GLU A CA 1
ATOM 1067 C C . GLU A 1 141 ? -18.579 -6.618 28.030 1.00 88.12 141 GLU A C 1
ATOM 1069 O O . GLU A 1 141 ? -19.480 -6.318 28.816 1.00 88.12 141 GLU A O 1
ATOM 1074 N N . GLN A 1 142 ? -18.071 -7.852 27.990 1.00 90.81 142 GLN A N 1
ATOM 1075 C CA . GLN A 1 142 ? -18.543 -8.926 28.869 1.00 90.81 142 GLN A CA 1
ATOM 1076 C C . GLN A 1 142 ? -18.274 -8.615 30.348 1.00 90.81 142 GLN A C 1
ATOM 1078 O O . GLN A 1 142 ? -19.128 -8.863 31.210 1.00 90.81 142 GLN A O 1
ATOM 1083 N N . GLN A 1 143 ? -17.105 -8.047 30.656 1.00 91.88 143 GLN A N 1
ATOM 1084 C CA . GLN A 1 143 ? -16.763 -7.596 32.007 1.00 91.88 143 GLN A CA 1
ATOM 1085 C C . GLN A 1 143 ? -17.652 -6.437 32.466 1.00 91.88 143 GLN A C 1
ATOM 1087 O O . GLN A 1 143 ? -18.095 -6.427 33.620 1.00 91.88 143 GLN A O 1
ATOM 1092 N N . LEU A 1 144 ? -17.966 -5.495 31.575 1.00 91.44 144 LEU A N 1
ATOM 1093 C CA . LEU A 1 144 ? -18.865 -4.383 31.862 1.00 91.44 144 LEU A CA 1
ATOM 1094 C C . LEU A 1 144 ? -20.288 -4.878 32.143 1.00 91.44 144 LEU A C 1
ATOM 1096 O O . LEU A 1 144 ? -20.874 -4.510 33.161 1.00 91.44 144 LEU A O 1
ATOM 1100 N N . ALA A 1 145 ? -20.816 -5.769 31.301 1.00 90.25 145 ALA A N 1
ATOM 1101 C CA . ALA A 1 145 ? -22.131 -6.377 31.492 1.00 90.25 145 ALA A CA 1
ATOM 1102 C C . ALA A 1 145 ? -22.214 -7.150 32.819 1.00 90.25 145 ALA A C 1
ATOM 1104 O O . ALA A 1 145 ? -23.195 -7.040 33.558 1.00 90.25 145 ALA A O 1
ATOM 1105 N N . SER A 1 146 ? -21.155 -7.889 33.162 1.00 91.75 146 SER A N 1
ATOM 1106 C CA . SER A 1 146 ? -21.053 -8.594 34.445 1.00 91.75 146 SER A CA 1
ATOM 1107 C C . SER A 1 146 ? -21.012 -7.627 35.631 1.00 91.75 146 SER A C 1
ATOM 1109 O O . SER A 1 146 ? -21.670 -7.864 36.644 1.00 91.75 146 SER A O 1
ATOM 1111 N N . SER A 1 147 ? -20.280 -6.519 35.505 1.00 91.12 147 SER A N 1
ATOM 1112 C CA . SER A 1 147 ? -20.181 -5.492 36.549 1.00 91.12 147 SER A CA 1
ATOM 1113 C C . SER A 1 147 ? -21.516 -4.791 36.785 1.00 91.12 147 SER A C 1
ATOM 1115 O O . SER A 1 147 ? -21.918 -4.651 37.937 1.00 91.12 147 SER A O 1
ATOM 1117 N N . LEU A 1 148 ? -22.237 -4.426 35.718 1.00 90.44 148 LEU A N 1
ATOM 1118 C CA . LEU A 1 148 ? -23.584 -3.852 35.809 1.00 90.44 148 LEU A CA 1
ATOM 1119 C C . LEU A 1 148 ? -24.550 -4.814 36.507 1.00 90.44 148 LEU A C 1
ATOM 1121 O O . LEU A 1 148 ? -25.223 -4.423 37.454 1.00 90.44 148 LEU A O 1
ATOM 1125 N N . LYS A 1 149 ? -24.536 -6.098 36.130 1.00 92.06 149 LYS A N 1
ATOM 1126 C CA . LYS A 1 149 ? -25.368 -7.126 36.772 1.00 92.06 149 LYS A CA 1
ATOM 1127 C C . LYS A 1 149 ? -25.074 -7.274 38.270 1.00 92.06 149 LYS A C 1
ATOM 1129 O O . LYS A 1 149 ? -25.997 -7.423 39.069 1.00 92.06 149 LYS A O 1
ATOM 1134 N N . ASN A 1 150 ? -23.800 -7.250 38.660 1.00 90.69 150 ASN A N 1
ATOM 1135 C CA . ASN A 1 150 ? -23.410 -7.319 40.071 1.00 90.69 150 ASN A CA 1
ATOM 1136 C C . ASN A 1 150 ? -23.853 -6.069 40.840 1.00 90.69 150 ASN A C 1
ATOM 1138 O O . ASN A 1 150 ? -24.294 -6.171 41.984 1.00 90.69 150 ASN A O 1
ATOM 1142 N N . LEU A 1 151 ? -23.755 -4.897 40.212 1.00 90.88 151 LEU A N 1
ATOM 1143 C CA . LEU A 1 151 ? -24.187 -3.629 40.788 1.00 90.88 151 LEU A CA 1
ATOM 1144 C C . LEU A 1 151 ? -25.713 -3.618 40.988 1.00 90.88 151 LEU A C 1
ATOM 1146 O O . LEU A 1 151 ? -26.181 -3.261 42.068 1.00 90.88 151 LEU A O 1
ATOM 1150 N N . ASP A 1 152 ? -26.479 -4.123 40.019 1.00 89.31 152 ASP A N 1
ATOM 1151 C CA . ASP A 1 152 ? -27.929 -4.313 40.140 1.00 89.31 152 ASP A CA 1
ATOM 1152 C C . ASP A 1 152 ? -28.300 -5.266 41.284 1.00 89.31 152 ASP A C 1
ATOM 1154 O O . ASP A 1 152 ? -29.226 -4.982 42.045 1.00 89.31 152 ASP A O 1
ATOM 1158 N N . ALA A 1 153 ? -27.567 -6.370 41.458 1.00 90.12 153 ALA A N 1
ATOM 1159 C CA . ALA A 1 153 ? -27.776 -7.280 42.586 1.00 90.12 153 ALA A CA 1
ATOM 1160 C C . ALA A 1 153 ? -27.525 -6.577 43.932 1.00 90.12 153 ALA A C 1
ATOM 1162 O O . ALA A 1 153 ? -28.367 -6.626 44.823 1.00 90.12 153 ALA A O 1
ATOM 1163 N N . ILE A 1 154 ? -26.423 -5.828 44.062 1.00 89.25 154 ILE A N 1
ATOM 1164 C CA . ILE A 1 154 ? -26.109 -5.031 45.264 1.00 89.25 154 ILE A CA 1
ATOM 1165 C C . ILE A 1 154 ? -27.220 -4.014 45.559 1.00 89.25 154 ILE A C 1
ATOM 1167 O O . ILE A 1 154 ? -27.619 -3.859 46.713 1.00 89.25 154 ILE A O 1
ATOM 1171 N N . MET A 1 155 ? -27.743 -3.333 44.536 1.00 87.56 155 MET A N 1
ATOM 1172 C CA . MET A 1 155 ? -28.813 -2.341 44.695 1.00 87.56 155 MET A CA 1
ATOM 1173 C C . MET A 1 155 ? -30.159 -2.944 45.116 1.00 87.56 155 MET A C 1
ATOM 1175 O O . MET A 1 155 ? -30.969 -2.243 45.735 1.00 87.56 155 MET A O 1
ATOM 1179 N N . ASN A 1 156 ? -30.413 -4.209 44.781 1.00 87.12 156 ASN A N 1
ATOM 1180 C CA . ASN A 1 156 ? -31.681 -4.885 45.057 1.00 87.12 156 ASN A CA 1
ATOM 1181 C C . ASN A 1 156 ? -31.651 -5.731 46.338 1.00 87.12 156 ASN A C 1
ATOM 1183 O O . ASN A 1 156 ? -32.646 -5.762 47.060 1.00 87.12 156 ASN A O 1
ATOM 1187 N N . ASP A 1 157 ? -30.519 -6.365 46.645 1.00 86.94 157 ASP A N 1
ATOM 1188 C CA . ASP A 1 157 ? -30.425 -7.387 47.692 1.00 86.94 157 ASP A CA 1
ATOM 1189 C C . ASP A 1 157 ? -29.940 -6.835 49.042 1.00 86.94 157 ASP A C 1
ATOM 1191 O O . ASP A 1 157 ? -30.149 -7.460 50.085 1.00 86.94 157 ASP A O 1
ATOM 1195 N N . LEU A 1 158 ? -29.305 -5.657 49.058 1.00 85.12 158 LEU A N 1
ATOM 1196 C CA . LEU A 1 158 ? -28.795 -5.038 50.282 1.00 85.12 158 LEU A CA 1
ATOM 1197 C C . LEU A 1 158 ? -29.699 -3.906 50.775 1.00 85.12 158 LEU A C 1
ATOM 1199 O O . LEU A 1 158 ? -30.190 -3.069 50.015 1.00 85.12 158 LEU A O 1
ATOM 1203 N N . GLN A 1 159 ? -29.854 -3.827 52.099 1.00 86.19 159 GLN A N 1
ATOM 1204 C CA . GLN A 1 159 ? -30.407 -2.642 52.751 1.00 86.19 159 GLN A CA 1
ATOM 1205 C C . GLN A 1 159 ? -29.378 -1.510 52.708 1.00 86.19 159 GLN A C 1
ATOM 1207 O O . GLN A 1 159 ? -28.554 -1.353 53.605 1.00 86.19 159 GLN A O 1
ATOM 1212 N N . LEU A 1 160 ? -29.422 -0.741 51.625 1.00 87.56 160 LEU A N 1
ATOM 1213 C CA . LEU A 1 160 ? -28.584 0.433 51.409 1.00 87.56 160 LEU A CA 1
ATOM 1214 C C . LEU A 1 160 ? -29.215 1.678 52.037 1.00 87.56 160 LEU A C 1
ATOM 1216 O O . LEU A 1 160 ? -30.438 1.843 52.025 1.00 87.56 160 LEU A O 1
ATOM 1220 N N . THR A 1 161 ? -28.378 2.594 52.523 1.00 91.88 161 THR A N 1
ATOM 1221 C CA . THR A 1 161 ? -28.837 3.946 52.867 1.00 91.88 161 THR A CA 1
ATOM 1222 C C . THR A 1 161 ? -29.218 4.724 51.602 1.00 91.88 161 THR A C 1
ATOM 1224 O O . THR A 1 161 ? -28.828 4.365 50.488 1.00 91.88 161 THR A O 1
ATOM 1227 N N . ALA A 1 162 ? -29.978 5.812 51.762 1.00 89.50 162 ALA A N 1
ATOM 1228 C CA . ALA A 1 162 ? -30.367 6.672 50.641 1.00 89.50 162 ALA A CA 1
ATOM 1229 C C . ALA A 1 162 ? -29.143 7.195 49.863 1.00 89.50 162 ALA A C 1
ATOM 1231 O O . ALA A 1 162 ? -29.126 7.129 48.635 1.00 89.50 162 ALA A O 1
ATOM 1232 N N . ASP A 1 163 ? -28.096 7.615 50.578 1.00 92.00 163 ASP A N 1
ATOM 1233 C CA . ASP A 1 163 ? -26.863 8.135 49.977 1.00 92.00 163 ASP A CA 1
ATOM 1234 C C . ASP A 1 163 ? -26.088 7.047 49.219 1.00 92.00 163 ASP A C 1
ATOM 1236 O O . ASP A 1 163 ? -25.638 7.269 48.097 1.00 92.00 163 ASP A O 1
ATOM 1240 N N . GLN A 1 164 ? -25.979 5.836 49.783 1.00 89.25 164 GLN A N 1
ATOM 1241 C CA . GLN A 1 164 ? -25.327 4.703 49.112 1.00 89.25 164 GLN A CA 1
ATOM 1242 C C . GLN A 1 164 ? -26.056 4.312 47.824 1.00 89.25 164 GLN A C 1
ATOM 1244 O O . GLN A 1 164 ? -25.419 4.040 46.806 1.00 89.25 164 GLN A O 1
ATOM 1249 N N . ARG A 1 165 ? -27.395 4.310 47.854 1.00 89.06 165 ARG A N 1
ATOM 1250 C CA . ARG A 1 165 ? -28.218 4.024 46.676 1.00 89.06 165 ARG A CA 1
ATOM 1251 C C . ARG A 1 165 ? -28.038 5.095 45.598 1.00 89.06 165 ARG A C 1
ATOM 1253 O O . ARG A 1 165 ? -27.927 4.737 44.432 1.00 89.06 165 ARG A O 1
ATOM 1260 N N . ALA A 1 166 ? -27.958 6.373 45.970 1.00 91.19 166 ALA A N 1
ATOM 1261 C CA . ALA A 1 166 ? -27.722 7.461 45.021 1.00 91.19 166 ALA A CA 1
ATOM 1262 C C . ALA A 1 166 ? -26.367 7.322 44.302 1.00 91.19 166 ALA A C 1
ATOM 1264 O O . ALA A 1 166 ? -26.320 7.390 43.076 1.00 91.19 166 ALA A O 1
ATOM 1265 N N . VAL A 1 167 ? -25.291 7.042 45.046 1.00 92.94 167 VAL A N 1
ATOM 1266 C CA . VAL A 1 167 ? -23.944 6.854 44.474 1.00 92.94 167 VAL A CA 1
ATOM 1267 C C . VAL A 1 167 ? -23.887 5.640 43.543 1.00 92.94 167 VAL A C 1
ATOM 1269 O O . VAL A 1 167 ? -23.323 5.720 42.454 1.00 92.94 167 VAL A O 1
ATOM 1272 N N . LEU A 1 168 ? -24.488 4.512 43.935 1.00 90.56 168 LEU A N 1
ATOM 1273 C CA . LEU A 1 168 ? -24.527 3.317 43.085 1.00 90.56 168 LEU A CA 1
ATOM 1274 C C . LEU A 1 168 ? -25.360 3.535 41.816 1.00 90.56 168 LEU A C 1
ATOM 1276 O O . LEU A 1 168 ? -24.966 3.078 40.746 1.00 90.56 168 LEU A O 1
ATOM 1280 N N . GLN A 1 169 ? -26.462 4.282 41.904 1.00 90.19 169 GLN A N 1
ATO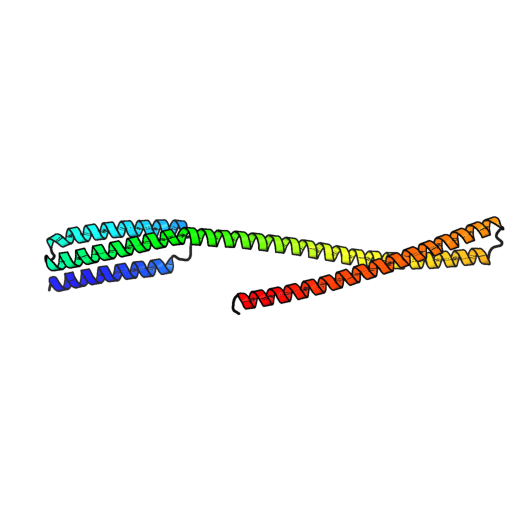M 1281 C CA . GLN A 1 169 ? -27.262 4.650 40.736 1.00 90.19 169 GLN A CA 1
ATOM 1282 C C . GLN A 1 169 ? -26.454 5.511 39.752 1.00 90.19 169 GLN A C 1
ATOM 1284 O O . GLN A 1 169 ? -26.498 5.280 38.545 1.00 90.19 169 GLN A O 1
ATOM 1289 N N . GLU A 1 170 ? -25.689 6.481 40.257 1.00 93.06 170 GLU A N 1
ATOM 1290 C CA . GLU A 1 170 ? -24.814 7.324 39.439 1.00 93.06 170 GLU A CA 1
ATOM 1291 C C . GLU A 1 170 ? -23.694 6.507 38.779 1.00 93.06 170 GLU A C 1
ATOM 1293 O O . GLU A 1 170 ? -23.448 6.651 37.579 1.00 93.06 170 GLU A O 1
ATOM 1298 N N . LEU A 1 171 ? -23.084 5.576 39.521 1.00 91.19 171 LEU A N 1
ATOM 1299 C CA . LEU A 1 171 ? -22.090 4.646 38.983 1.00 91.19 171 LEU A CA 1
ATOM 1300 C C . LEU A 1 171 ? -22.682 3.743 37.888 1.00 91.19 171 LEU A C 1
ATOM 1302 O O . LEU A 1 171 ? -22.061 3.579 36.840 1.00 91.19 171 LEU A O 1
ATOM 1306 N N . SER A 1 172 ? -23.886 3.201 38.091 1.00 91.44 172 SER A N 1
ATOM 1307 C CA . SER A 1 172 ? -24.593 2.388 37.090 1.00 91.44 172 SER A CA 1
ATOM 1308 C C . SER A 1 172 ? -24.864 3.174 35.802 1.00 91.44 172 SER A C 1
ATOM 1310 O O . SER A 1 172 ? -24.582 2.695 34.699 1.00 91.44 172 SER A O 1
ATOM 1312 N N . ASN A 1 173 ? -25.319 4.424 35.932 1.00 92.44 173 ASN A N 1
ATOM 1313 C CA . ASN A 1 173 ? -25.537 5.316 34.794 1.00 92.44 173 ASN A CA 1
ATOM 1314 C C . ASN A 1 173 ? -24.223 5.632 34.061 1.00 92.44 173 ASN A C 1
ATOM 1316 O O . ASN A 1 173 ? -24.175 5.605 32.832 1.00 92.44 173 ASN A O 1
ATOM 1320 N N . SER A 1 174 ? -23.141 5.895 34.801 1.00 92.12 174 SER A N 1
ATOM 1321 C CA . SER A 1 174 ? -21.820 6.178 34.230 1.00 92.12 174 SER A CA 1
ATOM 1322 C C . SER A 1 174 ? -21.239 4.972 33.480 1.00 92.12 174 SER A C 1
ATOM 1324 O O . SER A 1 174 ? -20.765 5.118 32.350 1.00 92.12 174 SER A O 1
ATOM 1326 N N . LEU A 1 175 ? -21.343 3.769 34.055 1.00 89.56 175 LEU A N 1
ATOM 1327 C CA . LEU A 1 175 ? -20.927 2.517 33.417 1.00 89.56 175 LEU A CA 1
ATOM 1328 C C . LEU A 1 175 ? -21.766 2.214 32.171 1.00 89.56 175 LEU A C 1
ATOM 1330 O O . LEU A 1 175 ? -21.212 1.839 31.141 1.00 89.56 175 LEU A O 1
ATOM 1334 N N . SER A 1 176 ? -23.081 2.439 32.229 1.00 90.44 176 SER A N 1
ATOM 1335 C CA . SER A 1 176 ? -23.974 2.270 31.076 1.00 90.44 176 SER A CA 1
ATOM 1336 C C . SER A 1 176 ? -23.622 3.225 29.933 1.00 90.44 176 SER A C 1
ATOM 1338 O O . SER A 1 176 ? -23.534 2.798 28.781 1.00 90.44 176 SER A O 1
ATOM 1340 N N . ASN A 1 177 ? -23.347 4.496 30.246 1.00 92.19 177 ASN A N 1
ATOM 1341 C CA . ASN A 1 177 ? -22.902 5.481 29.258 1.00 92.19 177 ASN A CA 1
ATOM 1342 C C . ASN A 1 177 ? -21.552 5.092 28.646 1.00 92.19 177 ASN A C 1
ATOM 1344 O O . ASN A 1 177 ? -21.400 5.115 27.427 1.00 92.19 177 ASN A O 1
ATOM 1348 N N . SER A 1 178 ? -20.596 4.672 29.476 1.00 88.31 178 SER A N 1
ATOM 1349 C CA . SER A 1 178 ? -19.277 4.217 29.017 1.00 88.31 178 SER A CA 1
ATOM 1350 C C . SER A 1 178 ? -19.390 2.993 28.103 1.00 88.31 178 SER A C 1
ATOM 1352 O O . SER A 1 178 ? -18.709 2.916 27.086 1.00 88.31 178 SER A O 1
ATOM 1354 N N . GLY A 1 179 ? -20.308 2.071 28.410 1.00 89.44 179 GLY A N 1
ATOM 1355 C CA . GLY A 1 179 ? -20.618 0.923 27.559 1.00 89.44 179 GLY A CA 1
ATOM 1356 C C . GLY A 1 179 ? -21.298 1.275 26.241 1.00 89.44 179 GLY A C 1
ATOM 1357 O O . GLY A 1 179 ? -21.148 0.548 25.265 1.00 89.44 179 GLY A O 1
ATOM 1358 N N . SER A 1 180 ? -22.058 2.371 26.186 1.00 90.12 180 SER A N 1
ATOM 1359 C CA . SER A 1 180 ? -22.573 2.888 24.913 1.00 90.12 180 SER A CA 1
ATOM 1360 C C . SER A 1 180 ? -21.430 3.402 24.045 1.00 90.12 180 SER A C 1
ATOM 1362 O O . SER A 1 180 ? -21.294 2.968 22.910 1.00 90.12 180 SER A O 1
ATOM 1364 N N . VAL A 1 181 ? -20.558 4.242 24.611 1.00 89.56 181 VAL A N 1
ATOM 1365 C CA . VAL A 1 181 ? -19.414 4.813 23.885 1.00 89.56 181 VAL A CA 1
ATOM 1366 C C . VAL A 1 181 ? -18.462 3.723 23.387 1.00 89.56 181 VAL A C 1
ATOM 1368 O O . VAL A 1 181 ? -17.988 3.796 22.257 1.00 89.56 181 VAL A O 1
ATOM 1371 N N . LEU A 1 182 ? -18.202 2.691 24.199 1.00 87.69 182 LEU A N 1
ATOM 1372 C CA . LEU A 1 182 ? -17.378 1.552 23.786 1.00 87.69 182 LEU A CA 1
ATOM 1373 C C . LEU A 1 182 ? -17.978 0.824 22.574 1.00 87.69 182 LEU A C 1
ATOM 1375 O O . LEU A 1 182 ? -17.246 0.484 21.650 1.00 87.69 182 LEU A O 1
ATOM 1379 N N . ARG A 1 183 ? -19.300 0.614 22.558 1.00 88.38 183 ARG A N 1
ATOM 1380 C CA . ARG A 1 183 ? -20.002 -0.010 21.426 1.00 88.38 183 ARG A CA 1
ATOM 1381 C C . ARG A 1 183 ? -19.942 0.831 20.167 1.00 88.38 183 ARG A C 1
ATOM 1383 O O . ARG A 1 183 ? -19.670 0.290 19.102 1.00 88.38 183 ARG A O 1
ATOM 1390 N N . ASP A 1 184 ? -20.150 2.136 20.295 1.00 90.75 184 ASP A N 1
ATOM 1391 C CA . ASP A 1 184 ? -20.066 3.051 19.159 1.00 90.75 184 ASP A CA 1
ATOM 1392 C C . ASP A 1 184 ? -18.656 3.015 18.548 1.00 90.75 184 ASP A C 1
ATOM 1394 O O . ASP A 1 184 ? -18.504 2.860 17.337 1.00 90.75 184 ASP A O 1
ATOM 1398 N N . LEU A 1 185 ? -17.617 3.044 19.393 1.00 86.12 185 LEU A N 1
ATOM 1399 C CA . LEU A 1 185 ? -16.226 2.945 18.951 1.00 86.12 185 LEU A CA 1
ATOM 1400 C C . LEU A 1 185 ? -15.920 1.600 18.274 1.00 86.12 185 LEU A C 1
ATOM 1402 O O . LEU A 1 185 ? -15.211 1.570 17.271 1.00 86.12 185 LEU A O 1
ATOM 1406 N N . LEU A 1 186 ? -16.460 0.495 18.797 1.00 86.44 186 LEU A N 1
ATOM 1407 C CA . LEU A 1 186 ? -16.328 -0.825 18.178 1.00 86.44 186 LEU A CA 1
ATOM 1408 C C . LEU A 1 186 ? -16.940 -0.858 16.776 1.00 86.44 186 LEU A C 1
ATOM 1410 O O . LEU A 1 186 ? -16.297 -1.328 15.843 1.00 86.44 186 LEU A O 1
ATOM 1414 N N . MET A 1 187 ? -18.139 -0.298 16.610 1.00 89.19 187 MET A N 1
ATOM 1415 C CA . MET A 1 187 ? -18.803 -0.235 15.307 1.00 89.19 187 MET A CA 1
ATOM 1416 C C . MET A 1 187 ? -18.029 0.629 14.302 1.00 89.19 187 MET A C 1
ATOM 1418 O O . MET A 1 187 ? -17.929 0.265 13.128 1.00 89.19 187 MET A O 1
ATOM 1422 N N . GLU A 1 188 ? -17.460 1.758 14.738 1.00 88.69 188 GLU A N 1
ATOM 1423 C CA . GLU A 1 188 ? -16.585 2.571 13.884 1.00 88.69 188 GLU A CA 1
ATOM 1424 C C . GLU A 1 188 ? -15.332 1.798 13.464 1.00 88.69 188 GLU A C 1
ATOM 1426 O O . GLU A 1 188 ? -14.943 1.826 12.293 1.00 88.69 188 GLU A O 1
ATOM 1431 N N . TYR A 1 189 ? -14.718 1.078 14.402 1.00 85.50 189 TYR A N 1
ATOM 1432 C CA . TYR A 1 189 ? -13.520 0.290 14.146 1.00 85.50 189 TYR A CA 1
ATOM 1433 C C . TYR A 1 189 ? -13.785 -0.852 13.155 1.00 85.50 189 TYR A C 1
ATOM 1435 O O . TYR A 1 189 ? -13.017 -1.036 12.208 1.00 85.50 189 TYR A O 1
ATOM 1443 N N . ASP A 1 190 ? -14.909 -1.555 13.306 1.00 87.69 190 ASP A N 1
ATOM 1444 C CA . ASP A 1 190 ? -15.363 -2.592 12.374 1.00 87.69 190 ASP A CA 1
ATOM 1445 C C . ASP A 1 190 ? -15.599 -2.021 10.970 1.00 87.69 190 ASP A C 1
ATOM 1447 O O . ASP A 1 190 ? -15.114 -2.573 9.980 1.00 87.69 190 ASP A O 1
ATOM 1451 N N . SER A 1 191 ? -16.259 -0.862 10.871 1.00 90.69 191 SER A N 1
ATOM 1452 C CA . SER A 1 191 ? -16.498 -0.192 9.587 1.00 90.69 191 SER A CA 1
ATOM 1453 C C . SER A 1 191 ? -15.199 0.223 8.885 1.00 90.69 191 SER A C 1
ATOM 1455 O O . SER A 1 191 ? -15.071 0.083 7.663 1.00 90.69 191 SER A O 1
ATOM 1457 N N . ILE A 1 192 ? -14.212 0.717 9.639 1.00 87.75 192 ILE A N 1
ATOM 1458 C CA . ILE A 1 192 ? -12.891 1.051 9.095 1.00 87.75 192 ILE A CA 1
ATOM 1459 C C . ILE A 1 192 ? -12.199 -0.211 8.577 1.00 87.75 192 ILE A C 1
ATOM 1461 O O . ILE A 1 192 ? -11.643 -0.187 7.478 1.00 87.75 192 ILE A O 1
ATOM 1465 N N . ASN A 1 193 ? -12.259 -1.309 9.327 1.00 87.50 193 ASN A N 1
ATOM 1466 C CA . ASN A 1 193 ? -11.637 -2.567 8.935 1.00 87.50 193 ASN A CA 1
ATOM 1467 C C . ASN A 1 193 ? -12.256 -3.151 7.654 1.00 87.50 193 ASN A C 1
ATOM 1469 O O . ASN A 1 193 ? -11.531 -3.532 6.734 1.00 87.50 193 ASN A O 1
ATOM 1473 N N . GLU A 1 194 ? -13.586 -3.125 7.524 1.00 90.50 194 GLU A N 1
ATOM 1474 C CA . GLU A 1 194 ? -14.270 -3.502 6.279 1.00 90.50 194 GLU A CA 1
ATOM 1475 C C . GLU A 1 194 ? -13.817 -2.639 5.094 1.00 90.50 194 GLU A C 1
ATOM 1477 O O . GLU A 1 194 ? -13.566 -3.137 3.993 1.00 90.50 194 GLU A O 1
ATOM 1482 N N . ARG A 1 195 ? -13.674 -1.326 5.308 1.00 89.94 195 ARG A N 1
ATOM 1483 C CA . ARG A 1 195 ? -13.203 -0.405 4.271 1.00 89.94 195 ARG A CA 1
ATOM 1484 C C . ARG A 1 195 ? -11.760 -0.693 3.855 1.00 89.94 195 ARG A C 1
ATOM 1486 O O . ARG A 1 195 ? -11.473 -0.625 2.661 1.00 89.94 195 ARG A O 1
ATOM 1493 N N . ILE A 1 196 ? -10.877 -1.023 4.798 1.00 87.50 196 ILE A N 1
ATOM 1494 C CA . ILE A 1 196 ? -9.497 -1.443 4.507 1.00 87.50 196 ILE A CA 1
ATOM 1495 C C . ILE A 1 196 ? -9.506 -2.715 3.654 1.00 87.50 196 ILE A C 1
ATOM 1497 O O . ILE A 1 196 ? -8.866 -2.734 2.603 1.00 87.50 196 ILE A O 1
ATOM 1501 N N . GLY A 1 197 ? -10.288 -3.730 4.036 1.00 88.50 197 GLY A N 1
ATOM 1502 C CA . GLY A 1 197 ? -10.415 -4.967 3.258 1.00 88.50 197 GLY A CA 1
ATOM 1503 C C . GLY A 1 197 ? -10.908 -4.725 1.826 1.00 88.50 197 GLY A C 1
ATOM 1504 O O . GLY A 1 197 ? -10.357 -5.266 0.868 1.00 88.50 197 GLY A O 1
ATOM 1505 N N . ASN A 1 198 ? -11.891 -3.839 1.648 1.00 91.31 198 ASN A N 1
ATOM 1506 C CA . ASN A 1 198 ? -12.382 -3.463 0.318 1.00 91.31 198 ASN A CA 1
ATOM 1507 C C . ASN A 1 198 ? -11.318 -2.746 -0.527 1.00 91.31 198 ASN A C 1
ATOM 1509 O O . ASN A 1 198 ? -11.192 -3.023 -1.719 1.00 91.31 198 ASN A O 1
ATOM 1513 N N . LEU A 1 199 ? -10.543 -1.839 0.073 1.00 88.19 199 LEU A N 1
ATOM 1514 C CA . LEU A 1 199 ? -9.453 -1.149 -0.623 1.00 88.19 199 LEU A CA 1
ATOM 1515 C C . LEU A 1 199 ? -8.340 -2.118 -1.040 1.00 88.19 199 LEU A C 1
ATOM 1517 O O . LEU A 1 199 ? -7.802 -1.977 -2.134 1.00 88.19 199 LEU A O 1
ATOM 1521 N N . GLN A 1 200 ? -8.028 -3.121 -0.215 1.00 86.44 200 GLN A N 1
ATOM 1522 C CA . GLN A 1 200 ? -7.063 -4.167 -0.567 1.00 86.44 200 GLN A CA 1
ATOM 1523 C C . GLN A 1 200 ? -7.516 -4.982 -1.784 1.00 86.44 200 GLN A C 1
ATOM 1525 O O . GLN A 1 200 ? -6.710 -5.262 -2.670 1.00 86.44 200 GLN A O 1
ATOM 1530 N N . LEU A 1 201 ? -8.805 -5.329 -1.860 1.00 89.00 201 LEU A N 1
ATOM 1531 C CA . LEU A 1 201 ? -9.363 -6.014 -3.028 1.00 89.00 201 LEU A CA 1
ATOM 1532 C C . LEU A 1 201 ? -9.276 -5.145 -4.286 1.00 89.00 201 LEU A C 1
ATOM 1534 O O . LEU A 1 201 ? -8.796 -5.610 -5.313 1.00 89.00 201 LEU A O 1
ATOM 1538 N N . GLN A 1 202 ? -9.659 -3.870 -4.189 1.00 89.12 202 GLN A N 1
ATOM 1539 C CA . GLN A 1 202 ? -9.561 -2.933 -5.312 1.00 89.12 202 GLN A CA 1
ATOM 1540 C C . GLN A 1 202 ? -8.119 -2.739 -5.789 1.00 89.12 202 GLN A C 1
ATOM 1542 O O . GLN A 1 202 ? -7.882 -2.655 -6.992 1.00 89.12 202 GLN A O 1
ATOM 1547 N N . LEU A 1 203 ? -7.159 -2.674 -4.862 1.00 85.19 203 LEU A N 1
ATOM 1548 C CA . LEU A 1 203 ? -5.743 -2.580 -5.203 1.00 85.19 203 LEU A CA 1
ATOM 1549 C C . LEU A 1 203 ? -5.296 -3.819 -5.982 1.00 85.19 203 LEU A C 1
ATOM 1551 O O . LEU A 1 203 ? -4.671 -3.684 -7.029 1.00 85.19 203 LEU A O 1
ATOM 1555 N N . LYS A 1 204 ? -5.671 -5.012 -5.513 1.00 87.56 204 LYS A N 1
ATOM 1556 C CA . LYS A 1 204 ? -5.366 -6.268 -6.199 1.00 87.56 204 LYS A CA 1
ATOM 1557 C C . LYS A 1 204 ? -5.962 -6.310 -7.610 1.00 87.56 204 LYS A C 1
ATOM 1559 O O . LYS A 1 204 ? -5.262 -6.668 -8.553 1.00 87.56 204 LYS A O 1
ATOM 1564 N N . ASP A 1 205 ? -7.221 -5.913 -7.769 1.00 90.25 205 ASP A N 1
ATOM 1565 C CA . ASP A 1 205 ? -7.877 -5.873 -9.080 1.00 90.25 205 ASP A CA 1
ATOM 1566 C C . ASP A 1 205 ? -7.161 -4.901 -10.032 1.00 90.25 205 ASP A C 1
ATOM 1568 O O . ASP A 1 205 ? -6.925 -5.221 -11.199 1.00 90.25 205 ASP A O 1
ATOM 1572 N N . LEU A 1 206 ? -6.756 -3.731 -9.526 1.00 87.44 206 LEU A N 1
ATOM 1573 C CA . LEU A 1 206 ? -6.015 -2.736 -10.299 1.00 87.44 206 LEU A CA 1
ATOM 1574 C C . LEU A 1 206 ? -4.631 -3.250 -10.718 1.00 87.44 206 LEU A C 1
ATOM 1576 O O . LEU A 1 206 ? -4.190 -2.985 -11.836 1.00 87.44 206 LEU A O 1
ATOM 1580 N N . GLU A 1 207 ? -3.952 -3.999 -9.850 1.00 84.38 207 GLU A N 1
ATOM 1581 C CA . GLU A 1 207 ? -2.682 -4.652 -10.176 1.00 84.38 207 GLU A CA 1
ATOM 1582 C C . GLU A 1 207 ? -2.849 -5.689 -11.289 1.00 84.38 207 GLU A C 1
ATOM 1584 O O . GLU A 1 207 ? -2.076 -5.689 -12.247 1.00 84.38 207 GLU A O 1
ATOM 1589 N N . GLU A 1 208 ? -3.890 -6.521 -11.221 1.00 89.44 208 GLU A N 1
ATOM 1590 C CA . GLU A 1 208 ? -4.198 -7.489 -12.275 1.00 89.44 208 GLU A CA 1
ATOM 1591 C C . GLU A 1 208 ? -4.538 -6.804 -13.610 1.00 89.44 208 GLU A C 1
ATOM 1593 O O . GLU A 1 208 ? -4.123 -7.270 -14.676 1.00 89.44 208 GLU A O 1
ATOM 1598 N N . GLU A 1 209 ? -5.290 -5.699 -13.586 1.00 87.06 209 GLU A N 1
ATOM 1599 C CA . GLU A 1 209 ? -5.567 -4.903 -14.786 1.00 87.06 209 GLU A CA 1
ATOM 1600 C C . GLU A 1 209 ? -4.305 -4.253 -15.357 1.00 87.06 209 GLU A C 1
ATOM 1602 O O . GLU A 1 209 ? -4.107 -4.270 -16.576 1.00 87.06 209 GLU A O 1
ATOM 1607 N N . TYR A 1 210 ? -3.434 -3.719 -14.498 1.00 81.19 210 TYR A N 1
ATOM 1608 C CA . TYR A 1 210 ? -2.162 -3.140 -14.913 1.00 81.19 210 TYR A CA 1
ATOM 1609 C C . TYR A 1 210 ? -1.272 -4.186 -15.589 1.00 81.19 210 TYR A C 1
ATOM 1611 O O . TYR A 1 210 ? -0.770 -3.934 -16.686 1.00 81.19 210 TYR A O 1
ATOM 1619 N N . THR A 1 211 ? -1.139 -5.381 -15.004 1.00 85.81 211 THR A N 1
ATOM 1620 C CA . THR A 1 211 ? -0.388 -6.491 -15.609 1.00 85.81 211 THR A CA 1
ATOM 1621 C C . THR A 1 211 ? -0.925 -6.835 -16.997 1.00 85.81 211 THR A C 1
ATOM 1623 O O . THR A 1 211 ? -0.156 -6.850 -17.958 1.00 85.81 211 THR A O 1
ATOM 1626 N N . LYS A 1 212 ? -2.248 -6.987 -17.149 1.00 87.94 212 LYS A N 1
ATOM 1627 C CA . LYS A 1 212 ? -2.880 -7.246 -18.458 1.00 87.94 212 LYS A CA 1
ATOM 1628 C C . LYS A 1 212 ? -2.610 -6.133 -19.473 1.00 87.94 212 LYS A C 1
ATOM 1630 O O . LYS A 1 212 ? -2.476 -6.394 -20.668 1.00 87.94 212 LYS A O 1
ATOM 1635 N N . LEU A 1 213 ? -2.591 -4.873 -19.032 1.00 83.31 213 LEU A N 1
ATOM 1636 C CA . LEU A 1 213 ? -2.321 -3.734 -19.909 1.00 83.31 213 LEU A CA 1
ATOM 1637 C C . LEU A 1 213 ? -0.864 -3.737 -20.389 1.00 83.31 213 LEU A C 1
ATOM 1639 O O . LEU A 1 213 ? -0.612 -3.473 -21.565 1.00 83.31 213 LEU A O 1
ATOM 1643 N N . VAL A 1 214 ? 0.074 -4.051 -19.493 1.00 78.12 214 VAL A N 1
ATOM 1644 C CA . VAL A 1 214 ? 1.500 -4.175 -19.811 1.00 78.12 214 VAL A CA 1
ATOM 1645 C C . VAL A 1 214 ? 1.736 -5.314 -20.803 1.00 78.12 214 VAL A C 1
ATOM 1647 O O . VAL A 1 214 ? 2.394 -5.088 -21.816 1.00 78.12 214 VAL A O 1
ATOM 1650 N N . GLU A 1 215 ? 1.141 -6.489 -20.586 1.00 82.50 215 GLU A N 1
ATOM 1651 C CA . GLU A 1 215 ? 1.218 -7.634 -21.512 1.00 82.50 215 GLU A CA 1
ATOM 1652 C C . GLU A 1 215 ? 0.738 -7.252 -22.922 1.00 82.50 215 GLU A C 1
ATOM 1654 O O . GLU A 1 215 ? 1.464 -7.420 -23.905 1.00 82.50 215 GLU A O 1
ATOM 1659 N N . ARG A 1 216 ? -0.425 -6.591 -23.020 1.00 81.31 216 ARG A N 1
ATOM 1660 C CA . ARG A 1 216 ? -0.966 -6.103 -24.302 1.00 81.31 216 ARG A CA 1
ATOM 1661 C C . ARG A 1 216 ? -0.070 -5.079 -24.999 1.00 81.31 216 ARG A C 1
ATOM 1663 O O . ARG A 1 216 ? -0.059 -5.016 -26.226 1.00 81.31 216 ARG A O 1
ATOM 1670 N N . GLN A 1 217 ? 0.626 -4.227 -24.247 1.00 71.50 217 GLN A N 1
ATOM 1671 C CA . GLN A 1 217 ? 1.533 -3.222 -24.816 1.00 71.50 217 GLN A CA 1
ATOM 1672 C C . GLN A 1 217 ? 2.879 -3.814 -25.244 1.00 71.50 217 GLN A C 1
ATOM 1674 O O . GLN A 1 217 ? 3.502 -3.288 -26.166 1.00 71.50 217 GLN A O 1
ATOM 1679 N N . LEU A 1 218 ? 3.315 -4.900 -24.601 1.00 67.56 218 LEU A N 1
ATOM 1680 C CA . LEU A 1 218 ? 4.540 -5.625 -24.941 1.00 67.56 218 LEU A CA 1
ATOM 1681 C C . LEU A 1 218 ? 4.355 -6.624 -26.095 1.00 67.56 218 LEU A C 1
ATOM 1683 O O . LEU A 1 218 ? 5.347 -7.145 -26.601 1.00 67.56 218 LEU A O 1
ATOM 1687 N N . GLY A 1 219 ? 3.126 -6.800 -26.585 1.00 49.84 219 GLY A N 1
ATOM 1688 C CA . GLY A 1 219 ? 2.846 -7.545 -27.810 1.00 49.84 219 GLY A CA 1
ATOM 1689 C C . GLY A 1 219 ? 2.739 -9.056 -27.622 1.00 49.84 219 GLY A C 1
ATOM 1690 O O . GLY A 1 219 ? 3.062 -9.788 -28.559 1.00 49.84 219 GLY A O 1
ATOM 1691 N N . GLU A 1 220 ? 2.284 -9.506 -26.450 1.00 48.12 220 GLU A N 1
ATOM 1692 C CA . GLU A 1 220 ? 1.654 -10.827 -26.300 1.00 48.12 220 GLU A CA 1
ATOM 1693 C C . GLU A 1 220 ? 0.139 -10.754 -26.558 1.00 48.12 220 GLU A C 1
ATOM 1695 O O . GLU A 1 220 ? -0.520 -9.793 -26.088 1.00 48.12 220 GLU A O 1
#

pLDDT: mean 73.31, std 17.87, range [30.31, 93.06]

Foldseek 3Di:
DVVVVVVVVVVCVVVVVVVVVVVVVVPPVPDDPVVVVVVVVVVVVVVLVVLVVVLVVCVVPDDPVVNVVSVVVNVVVVVVVVVVVVVVVVCVVVVVVVVVVVVVVVVVVVVVVVVVVVVVVVLVVVVVVLVVVLVVLVVVLVVLVVVLVVLVCCLPVDPDDPVRNVVSVVVSVVSVVVSVVSVVVSVVSVVVNVVSVVVVVVVVVVVVVVVVVVCVVVPD

Radius of gyration: 43.92 Å; chains: 1; bounding box: 86×29×119 Å

Sequence (220 aa):
MTVIITFVIGLIVSAALILIAFVVIKKQLSSSVGAEREGIISQIGQTDEELAKALAGSKRFASKGQLNTLNGQLTALKADLEKEKEGLKALEPKLDQAQKNVEEKEGYQQELKTAKEEDELKLKEISEAYGDMSSQSVALEQQLASSLKNLDAIMNDLQLTADQRAVLQELSNSLSNSGSVLRDLLMEYDSINERIGNLQLQLKDLEEEYTKLVERQLGE

Secondary structure (DSSP, 8-state):
-HHHHHHHHHHHHHHHHHHHHHHHHHHHTTS-HHHHHHHHHHHHHHHHHHHHHHHHHHTTTS-HHHHHHHHHHHHHHHHHHHHHHHHHHHHHHHHHHHHHHHHHHHHHHHHHHHHHHHHHHHHHHHHHHHHHHHHHHHHHHHHHHHHHHHHHHHHHHS---HHHHHHHHHHHHHHHHHHHHHHHHHHHHHHHHHHHHHHHHHHHHHHHHHHHHHHHHHT-